Protein AF-N8XE68-F1 (afdb_monomer_lite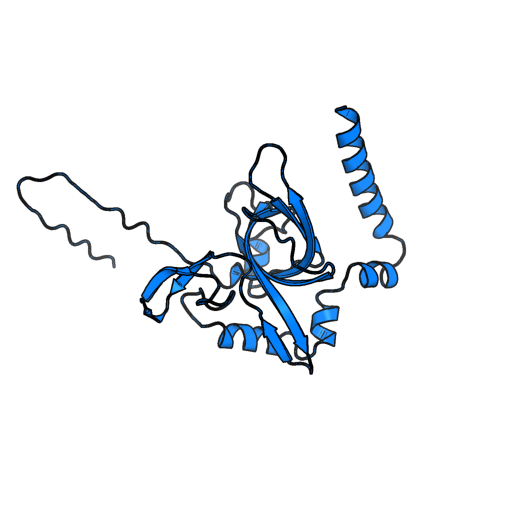)

Structure (mmCIF, N/CA/C/O backbone):
data_AF-N8XE68-F1
#
_entry.id   AF-N8XE68-F1
#
loop_
_atom_site.group_PDB
_atom_site.id
_atom_site.type_symbol
_atom_site.label_atom_id
_atom_site.label_alt_id
_atom_site.label_comp_id
_atom_site.label_asym_id
_atom_site.label_entity_id
_atom_site.label_seq_id
_atom_site.pdbx_PDB_ins_code
_atom_site.Cartn_x
_atom_site.Cartn_y
_atom_site.Cartn_z
_atom_site.occupancy
_atom_site.B_iso_or_equiv
_atom_site.auth_seq_id
_atom_site.auth_comp_id
_atom_site.auth_asym_id
_atom_site.auth_atom_id
_atom_site.pdbx_PDB_model_num
ATOM 1 N N . MET A 1 1 ? 31.951 -5.061 -8.123 1.00 31.44 1 MET A N 1
ATOM 2 C CA . MET A 1 1 ? 32.953 -4.786 -9.176 1.00 31.44 1 MET A CA 1
ATOM 3 C C . MET A 1 1 ? 32.255 -4.854 -10.521 1.00 31.44 1 MET A C 1
ATOM 5 O O . MET A 1 1 ? 31.766 -5.911 -10.894 1.00 31.44 1 MET A O 1
ATOM 9 N N . MET A 1 2 ? 32.112 -3.706 -11.174 1.00 28.95 2 MET A N 1
ATOM 10 C CA . MET A 1 2 ? 31.366 -3.525 -12.418 1.00 28.95 2 MET A CA 1
ATOM 11 C C . MET A 1 2 ? 32.314 -3.808 -13.591 1.00 28.95 2 MET A C 1
ATOM 13 O O . MET A 1 2 ? 33.365 -3.180 -13.672 1.00 28.95 2 MET A O 1
ATOM 17 N N . LYS A 1 3 ? 31.999 -4.779 -14.458 1.00 32.50 3 LYS A N 1
ATOM 18 C CA . LYS A 1 3 ? 32.769 -5.025 -15.688 1.00 32.50 3 LYS A CA 1
ATOM 19 C C . LYS A 1 3 ? 32.096 -4.286 -16.839 1.00 32.50 3 LYS A C 1
ATOM 21 O O . LYS A 1 3 ? 30.980 -4.620 -17.222 1.00 32.50 3 LYS A O 1
ATOM 26 N N . ILE A 1 4 ? 32.782 -3.268 -17.344 1.00 40.09 4 ILE A N 1
ATOM 27 C CA . ILE A 1 4 ? 32.415 -2.519 -18.545 1.00 40.09 4 ILE A CA 1
ATOM 28 C C . ILE A 1 4 ? 32.981 -3.292 -19.737 1.00 40.09 4 ILE A C 1
ATOM 30 O O . ILE A 1 4 ? 34.193 -3.477 -19.825 1.00 40.09 4 ILE A O 1
ATOM 34 N N . PHE A 1 5 ? 32.117 -3.754 -20.638 1.00 43.12 5 PHE A N 1
ATOM 35 C CA . PHE A 1 5 ? 32.530 -4.258 -21.946 1.00 43.12 5 PHE A CA 1
ATOM 36 C C . PHE A 1 5 ? 32.203 -3.195 -22.991 1.00 43.12 5 PHE A C 1
ATOM 38 O O . PHE A 1 5 ? 31.053 -3.044 -23.394 1.00 43.12 5 PHE A O 1
ATOM 45 N N . CYS A 1 6 ? 33.223 -2.448 -23.408 1.00 36.59 6 CYS A N 1
ATOM 46 C CA . CYS A 1 6 ? 33.159 -1.584 -24.580 1.00 36.59 6 CYS A CA 1
ATOM 47 C C . CYS A 1 6 ? 33.768 -2.350 -25.756 1.00 36.59 6 CYS A C 1
ATOM 49 O O . CYS A 1 6 ? 34.961 -2.650 -25.742 1.00 36.59 6 CYS A O 1
ATOM 51 N N . TYR A 1 7 ? 32.959 -2.681 -26.762 1.00 47.03 7 TYR A N 1
ATOM 52 C CA . TYR A 1 7 ? 33.475 -3.197 -28.027 1.00 47.03 7 TYR A CA 1
ATOM 53 C C . TYR A 1 7 ? 33.991 -2.026 -28.868 1.00 47.03 7 TYR A C 1
ATOM 55 O O . TYR A 1 7 ? 33.243 -1.108 -29.196 1.00 47.03 7 TYR A O 1
ATOM 63 N N . LEU A 1 8 ? 35.281 -2.059 -29.205 1.00 37.97 8 LEU A N 1
ATOM 64 C CA . LEU A 1 8 ? 35.911 -1.125 -30.135 1.00 37.97 8 LEU A CA 1
ATOM 65 C C . LEU A 1 8 ? 35.646 -1.598 -31.569 1.00 37.97 8 LEU A C 1
ATOM 67 O O . LEU A 1 8 ? 36.400 -2.393 -32.122 1.00 37.97 8 LEU A O 1
ATOM 71 N N . GLY A 1 9 ? 34.546 -1.125 -32.152 1.00 37.09 9 GLY A N 1
ATOM 72 C CA . GLY A 1 9 ? 34.314 -1.171 -33.592 1.00 37.09 9 GLY A CA 1
ATOM 73 C C . GLY A 1 9 ? 34.813 0.122 -34.228 1.00 37.09 9 GLY A C 1
ATOM 74 O O . GLY A 1 9 ? 34.336 1.205 -33.893 1.00 37.09 9 GLY A O 1
ATOM 75 N N . TRP A 1 10 ? 35.793 0.016 -35.123 1.00 41.69 10 TRP A N 1
ATOM 76 C CA . TRP A 1 10 ? 36.259 1.122 -35.958 1.00 41.69 10 TRP A CA 1
ATOM 77 C C . TRP A 1 10 ? 35.075 1.609 -36.811 1.00 41.69 10 TRP A C 1
ATOM 79 O O . TRP A 1 10 ? 34.482 0.822 -37.543 1.00 41.69 10 TRP A O 1
ATOM 89 N N . SER A 1 11 ? 34.741 2.897 -36.720 1.00 46.97 11 SER A N 1
ATOM 90 C CA . SER A 1 11 ? 33.780 3.580 -37.602 1.00 46.97 11 SER A CA 1
ATOM 91 C C . SER A 1 11 ? 32.298 3.246 -37.385 1.00 46.97 11 SER A C 1
ATOM 93 O O . SER A 1 11 ? 31.654 2.659 -38.246 1.00 46.97 11 SER A O 1
ATOM 95 N N . THR A 1 12 ? 31.706 3.682 -36.271 1.00 43.78 12 THR A N 1
ATOM 96 C CA . THR A 1 12 ? 30.300 4.138 -36.217 1.00 43.78 12 THR A CA 1
ATOM 97 C C . THR A 1 12 ? 30.005 4.788 -34.867 1.00 43.78 12 THR A C 1
ATOM 99 O O . THR A 1 12 ? 30.625 4.474 -33.857 1.00 43.78 12 THR A O 1
ATOM 102 N N . LEU A 1 13 ? 29.098 5.762 -34.893 1.00 41.75 13 LEU A N 1
ATOM 103 C CA . LEU A 1 13 ? 28.647 6.610 -33.790 1.00 41.75 13 LEU A CA 1
ATOM 104 C C . LEU A 1 13 ? 28.562 5.879 -32.439 1.00 41.75 13 LEU A C 1
ATOM 106 O O . LEU A 1 13 ? 27.941 4.823 -32.333 1.00 41.75 13 LEU A O 1
ATOM 110 N N . PHE A 1 14 ? 29.136 6.502 -31.406 1.00 37.50 14 PHE A N 1
ATOM 111 C CA . PHE A 1 14 ? 28.998 6.135 -29.996 1.00 37.50 14 PHE A CA 1
ATOM 112 C C . PHE A 1 14 ? 27.515 6.147 -29.576 1.00 37.50 14 PHE A C 1
ATOM 114 O O . PHE A 1 14 ? 27.025 7.105 -28.985 1.00 37.50 14 PHE A O 1
ATOM 121 N N . PHE A 1 15 ? 26.782 5.068 -29.841 1.00 36.44 15 PHE A N 1
ATOM 122 C CA . PHE A 1 15 ? 25.542 4.772 -29.132 1.00 36.44 15 PHE A CA 1
ATOM 123 C C . PHE A 1 15 ? 25.906 4.041 -27.842 1.00 36.44 15 PHE A C 1
ATOM 125 O O . PHE A 1 15 ? 25.787 2.824 -27.721 1.00 36.44 15 PHE A O 1
ATOM 132 N N . CYS A 1 16 ? 26.356 4.804 -26.847 1.00 37.97 16 CYS A N 1
ATOM 133 C CA . CYS A 1 16 ? 26.245 4.354 -25.469 1.00 37.97 16 CYS A CA 1
ATOM 134 C C . CYS A 1 16 ? 24.751 4.427 -25.135 1.00 37.97 16 CYS A C 1
ATOM 136 O O . CYS A 1 16 ? 24.254 5.467 -24.708 1.00 37.97 16 CYS A O 1
ATOM 138 N N . GLN A 1 17 ? 23.997 3.367 -25.442 1.00 41.38 17 GLN A N 1
ATOM 139 C CA . GLN A 1 17 ? 22.641 3.246 -24.929 1.00 41.38 17 GLN A CA 1
ATOM 140 C C . GLN A 1 17 ? 22.771 3.143 -23.414 1.00 41.38 17 GLN A C 1
ATOM 142 O O . GLN A 1 17 ? 23.101 2.090 -22.870 1.00 41.38 17 GLN A O 1
ATOM 147 N N . SER A 1 18 ? 22.548 4.259 -22.729 1.00 41.59 18 SER A N 1
ATOM 148 C CA . SER A 1 18 ? 22.221 4.269 -21.317 1.00 41.59 18 SER A CA 1
ATOM 149 C C . SER A 1 18 ? 20.963 3.424 -21.177 1.00 41.59 18 SER A C 1
ATOM 151 O O . SER A 1 18 ? 19.844 3.888 -21.389 1.00 41.59 18 SER A O 1
ATOM 153 N N . VAL A 1 19 ? 21.148 2.139 -20.871 1.00 46.41 19 VAL A N 1
ATOM 154 C CA . VAL A 1 19 ? 20.076 1.290 -20.377 1.00 46.41 19 VAL A CA 1
ATOM 155 C C . VAL A 1 19 ? 19.681 1.944 -19.065 1.00 46.41 19 VAL A C 1
ATOM 157 O O . VAL A 1 19 ? 20.348 1.756 -18.050 1.00 46.41 19 VAL A O 1
ATOM 160 N N . MET A 1 20 ? 18.682 2.829 -19.112 1.00 49.19 20 MET A N 1
ATOM 161 C CA . MET A 1 20 ? 18.076 3.414 -17.928 1.00 49.19 20 MET A CA 1
ATOM 162 C C . MET A 1 20 ? 17.659 2.226 -17.077 1.00 49.19 20 MET A C 1
ATOM 164 O O . MET A 1 20 ? 16.715 1.510 -17.418 1.00 49.19 20 MET A O 1
ATOM 168 N N . ALA A 1 21 ? 18.450 1.949 -16.042 1.00 57.53 21 ALA A N 1
ATOM 169 C CA . ALA A 1 21 ? 18.202 0.885 -15.099 1.00 57.53 21 ALA A CA 1
ATOM 170 C C . ALA A 1 21 ? 16.914 1.265 -14.380 1.00 57.53 21 ALA A C 1
ATOM 172 O O . ALA A 1 21 ? 16.904 2.018 -13.411 1.00 57.53 21 ALA A O 1
ATOM 173 N N . CYS A 1 22 ? 15.799 0.824 -14.944 1.00 70.06 22 CYS A N 1
ATOM 174 C CA . CYS A 1 22 ? 14.502 0.999 -14.353 1.00 70.06 22 CYS A CA 1
ATOM 175 C C . CYS A 1 22 ? 14.534 0.296 -12.995 1.00 70.06 22 CYS A C 1
ATOM 177 O O . CYS A 1 22 ? 14.683 -0.925 -12.942 1.00 70.06 22 CYS A O 1
ATOM 179 N N . MET A 1 23 ? 14.404 1.049 -11.908 1.00 82.44 23 MET A N 1
ATOM 180 C CA . MET A 1 23 ? 14.253 0.475 -10.580 1.00 82.44 23 MET A CA 1
ATOM 181 C C . MET A 1 23 ? 12.754 0.324 -10.305 1.00 82.44 23 MET A C 1
ATOM 183 O O . MET A 1 23 ? 12.029 1.316 -10.389 1.00 82.44 23 MET A O 1
ATOM 187 N N . PRO A 1 24 ? 12.260 -0.895 -10.041 1.00 85.94 24 PRO A N 1
ATOM 188 C CA . PRO A 1 24 ? 10.867 -1.082 -9.674 1.00 85.94 24 PRO A CA 1
ATOM 189 C C . PRO A 1 24 ? 10.628 -0.498 -8.277 1.00 85.94 24 PRO A C 1
ATOM 191 O O . PRO A 1 24 ? 11.576 -0.204 -7.543 1.00 85.94 24 PRO A O 1
ATOM 194 N N . HIS A 1 25 ? 9.360 -0.378 -7.890 1.00 90.88 25 HIS A N 1
ATOM 195 C CA . HIS A 1 25 ? 9.011 -0.018 -6.519 1.00 90.88 25 HIS A CA 1
ATOM 196 C C . HIS A 1 25 ? 9.647 -0.959 -5.493 1.00 90.88 25 HIS A C 1
ATOM 198 O O . HIS A 1 25 ? 10.048 -2.090 -5.793 1.00 90.88 25 HIS A O 1
ATOM 204 N N . SER A 1 26 ? 9.717 -0.481 -4.256 1.00 92.00 26 SER A N 1
ATOM 205 C CA . SER A 1 26 ? 10.190 -1.246 -3.111 1.00 92.00 26 SER A CA 1
ATOM 206 C C . SER A 1 26 ? 9.063 -1.477 -2.100 1.00 92.00 26 SER A C 1
ATOM 208 O O . SER A 1 26 ? 8.079 -0.736 -2.086 1.00 92.00 26 SER A O 1
ATOM 210 N N . PRO A 1 27 ? 9.208 -2.446 -1.182 1.00 94.75 27 PRO A N 1
ATOM 211 C CA . PRO A 1 27 ? 8.243 -2.632 -0.098 1.00 94.75 27 PRO A CA 1
ATOM 212 C C . PRO A 1 27 ? 8.045 -1.378 0.767 1.00 94.75 27 PRO A C 1
ATOM 214 O O . PRO A 1 27 ? 6.969 -1.179 1.322 1.00 94.75 27 PRO A O 1
ATOM 217 N N . ASN A 1 28 ? 9.049 -0.500 0.852 1.00 93.50 28 ASN A N 1
ATOM 218 C CA . ASN A 1 28 ? 8.967 0.747 1.615 1.00 93.50 28 ASN A CA 1
ATOM 219 C C . ASN A 1 28 ? 8.014 1.780 0.992 1.00 93.50 28 ASN A C 1
ATOM 221 O O . ASN A 1 28 ? 7.641 2.743 1.666 1.00 93.50 28 ASN A O 1
ATOM 225 N N . ASP A 1 29 ? 7.602 1.570 -0.257 1.00 94.19 29 ASP A N 1
ATOM 226 C CA . ASP A 1 29 ? 6.626 2.407 -0.957 1.00 94.19 29 ASP A CA 1
ATOM 227 C C . ASP A 1 29 ? 5.184 1.971 -0.649 1.00 94.19 29 ASP A C 1
ATOM 229 O O . ASP A 1 29 ? 4.238 2.661 -1.027 1.00 94.19 29 ASP A O 1
ATOM 233 N N . VAL A 1 30 ? 4.997 0.833 0.035 1.00 96.88 30 VAL A N 1
ATOM 234 C CA . VAL A 1 30 ? 3.672 0.276 0.318 1.00 96.88 30 VAL A CA 1
ATOM 235 C C . VAL A 1 30 ? 2.989 1.042 1.437 1.00 96.88 30 VAL A C 1
ATOM 237 O O . VAL A 1 30 ? 3.465 1.056 2.579 1.00 96.88 30 VAL A O 1
ATOM 240 N N . PHE A 1 31 ? 1.822 1.596 1.127 1.00 96.81 31 PHE A N 1
ATOM 241 C CA . PHE A 1 31 ? 0.932 2.218 2.096 1.00 96.81 31 PHE A CA 1
ATOM 242 C C . PHE A 1 31 ? -0.428 1.520 2.143 1.00 96.81 31 PHE A C 1
ATOM 244 O O . PHE A 1 31 ? -0.863 0.922 1.159 1.00 96.81 31 PHE A O 1
ATOM 251 N N . ILE A 1 32 ? -1.104 1.626 3.285 1.00 97.69 32 ILE A N 1
ATOM 252 C CA . ILE A 1 32 ? -2.533 1.339 3.432 1.00 97.69 32 ILE A CA 1
ATOM 253 C C . ILE A 1 32 ? -3.225 2.612 3.894 1.00 97.69 32 ILE A C 1
ATOM 255 O O . ILE A 1 32 ? -2.683 3.352 4.716 1.00 97.69 32 ILE A O 1
ATOM 259 N N . ALA A 1 33 ? -4.406 2.871 3.348 1.00 96.31 33 ALA A N 1
ATOM 260 C CA . ALA A 1 33 ? -5.236 4.003 3.724 1.00 96.31 33 ALA A CA 1
ATOM 261 C C . ALA A 1 33 ? -6.716 3.697 3.485 1.00 96.31 33 ALA A C 1
ATOM 263 O O . ALA A 1 33 ? -7.068 2.710 2.838 1.00 96.31 33 ALA A O 1
ATOM 264 N N . ARG A 1 34 ? -7.585 4.582 3.963 1.00 95.31 34 ARG A N 1
A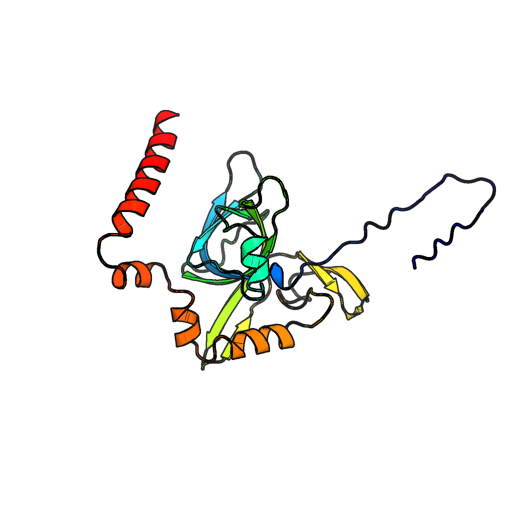TOM 265 C CA . ARG A 1 34 ? -8.992 4.634 3.569 1.00 95.31 34 ARG A CA 1
ATOM 266 C C . ARG A 1 34 ? -9.159 5.622 2.427 1.00 95.31 34 ARG A C 1
ATOM 268 O O . ARG A 1 34 ? -8.748 6.775 2.542 1.00 95.31 34 ARG A O 1
ATOM 275 N N . TYR A 1 35 ? -9.754 5.165 1.335 1.00 94.38 35 TYR A N 1
ATOM 276 C CA . TYR A 1 35 ? -10.101 6.015 0.204 1.00 94.38 35 TYR A CA 1
ATOM 277 C C . TYR A 1 35 ? -11.307 6.895 0.545 1.00 94.38 35 TYR A C 1
ATOM 279 O O . TYR A 1 35 ? -12.265 6.412 1.146 1.00 94.38 35 TYR A O 1
ATOM 287 N N . HIS A 1 36 ? -11.284 8.168 0.152 1.00 90.88 36 HIS A N 1
ATOM 288 C CA . HIS A 1 36 ? -12.438 9.060 0.273 1.00 90.88 36 HIS A CA 1
ATOM 289 C C . HIS A 1 36 ? -12.909 9.560 -1.087 1.00 90.88 36 HIS A C 1
ATOM 291 O O . HIS A 1 36 ? -14.050 9.309 -1.462 1.00 90.88 36 HIS A O 1
ATOM 297 N N . ASP A 1 37 ? -12.030 10.274 -1.789 1.00 89.69 37 ASP A N 1
ATOM 298 C CA . ASP A 1 37 ? -12.330 10.926 -3.061 1.00 89.69 37 ASP A CA 1
ATOM 299 C C . ASP A 1 37 ? -11.033 11.224 -3.838 1.00 89.69 37 ASP A C 1
ATOM 301 O O . ASP A 1 37 ? -9.916 11.084 -3.321 1.00 89.69 37 ASP A O 1
ATOM 305 N N . SER A 1 38 ? -11.171 11.651 -5.090 1.00 90.12 38 SER A N 1
ATOM 306 C CA . SER A 1 38 ? -10.096 12.156 -5.937 1.00 90.12 38 SER A CA 1
ATOM 307 C C . SER A 1 38 ? -10.491 13.471 -6.598 1.00 90.12 38 SER A C 1
ATOM 309 O O . SER A 1 38 ? -11.433 13.513 -7.386 1.00 90.12 38 SER A O 1
ATOM 311 N N . LEU A 1 39 ? -9.724 14.527 -6.338 1.00 90.12 39 LEU A N 1
ATOM 312 C CA . LEU A 1 39 ? -9.955 15.854 -6.903 1.00 90.12 39 LEU A CA 1
ATOM 313 C C . LEU A 1 39 ? -9.005 16.116 -8.069 1.00 90.12 39 LEU A C 1
ATOM 315 O O . LEU A 1 39 ? -7.793 15.974 -7.914 1.00 90.12 39 LEU A O 1
ATOM 319 N N . ALA A 1 40 ? -9.537 16.538 -9.216 1.00 89.94 40 ALA A N 1
ATOM 320 C CA . ALA A 1 40 ? -8.718 16.982 -10.341 1.00 89.94 40 ALA A CA 1
ATOM 321 C C . ALA A 1 40 ? -7.996 18.295 -10.001 1.00 89.94 40 ALA A C 1
ATOM 323 O O . ALA A 1 40 ? -8.601 19.227 -9.465 1.00 89.94 40 ALA A O 1
ATOM 324 N N . LEU A 1 41 ? -6.710 18.386 -10.333 1.00 86.12 41 LEU A N 1
ATOM 325 C CA . LEU A 1 41 ? -5.947 19.624 -10.211 1.00 86.12 41 LEU A CA 1
ATOM 326 C C . LEU A 1 41 ? -6.216 20.524 -11.417 1.00 86.12 41 LEU A C 1
ATOM 328 O O . LEU A 1 41 ? -5.989 20.134 -12.559 1.00 86.12 41 LEU A O 1
ATOM 332 N N . GLN A 1 42 ? -6.678 21.751 -11.170 1.00 82.19 42 GLN A N 1
ATOM 333 C CA . GLN A 1 42 ? -6.909 22.704 -12.254 1.00 82.19 42 GLN A CA 1
ATOM 334 C C . GLN A 1 42 ? -5.613 22.998 -13.016 1.00 82.19 42 GLN A C 1
ATOM 336 O O . GLN A 1 42 ? -4.576 23.276 -12.417 1.00 82.19 42 GLN A O 1
ATOM 341 N N . GLY A 1 43 ? -5.685 22.929 -14.348 1.00 81.00 43 GLY A N 1
ATOM 342 C CA . GLY A 1 43 ? -4.534 23.148 -15.226 1.00 81.00 43 GLY A CA 1
ATOM 343 C C . GLY A 1 43 ? -3.530 21.989 -15.281 1.00 81.00 43 GLY A C 1
ATOM 344 O O . GLY A 1 43 ? -2.464 22.163 -15.862 1.00 81.00 43 GLY A O 1
ATOM 345 N N . SER A 1 44 ? -3.847 20.820 -14.708 1.00 85.25 44 SER A N 1
ATOM 346 C CA . SER A 1 44 ? -3.032 19.602 -14.797 1.00 85.25 44 SER A CA 1
ATOM 347 C C . SER A 1 44 ? -3.897 18.379 -15.127 1.00 85.25 44 SER A C 1
ATOM 349 O O . SER A 1 44 ? -5.110 18.380 -14.934 1.00 85.25 44 SER A O 1
ATOM 351 N N . SER A 1 45 ? -3.262 17.315 -15.622 1.00 86.12 45 SER A N 1
ATOM 352 C CA . SER A 1 45 ? -3.855 15.973 -15.713 1.00 86.12 45 SER A CA 1
ATOM 353 C C . SER A 1 45 ? -3.808 15.200 -14.388 1.00 86.12 45 SER A C 1
ATOM 355 O O . SER A 1 45 ? -4.251 14.054 -14.329 1.00 86.12 45 SER A O 1
ATOM 357 N N . ASP A 1 46 ? -3.224 15.792 -13.346 1.00 90.81 46 ASP A N 1
ATOM 358 C CA . ASP A 1 46 ? -3.032 15.154 -12.049 1.00 90.81 46 ASP A CA 1
ATOM 359 C C . ASP A 1 46 ? -4.267 15.256 -11.145 1.00 90.81 46 ASP A C 1
ATOM 361 O O . ASP A 1 46 ? -5.089 16.169 -11.239 1.00 90.81 46 ASP A O 1
ATOM 365 N N . PHE A 1 47 ? -4.342 14.334 -10.191 1.00 92.56 47 PHE A N 1
ATOM 366 C CA . PHE A 1 47 ? -5.379 14.262 -9.173 1.00 92.56 47 PHE A CA 1
ATOM 367 C C . PHE A 1 47 ? -4.759 14.241 -7.779 1.00 92.56 47 PHE A C 1
ATOM 369 O O . PHE A 1 47 ? -3.707 13.633 -7.559 1.00 92.56 47 PHE A O 1
ATOM 376 N N . ILE A 1 48 ? -5.440 14.860 -6.818 1.00 92.81 48 ILE A N 1
ATOM 377 C CA . ILE A 1 48 ? -5.161 14.699 -5.392 1.00 92.81 48 ILE A CA 1
ATOM 378 C C . ILE A 1 48 ? -6.131 13.665 -4.833 1.00 92.81 48 ILE A C 1
ATOM 380 O O . ILE A 1 48 ? -7.343 13.881 -4.825 1.00 92.81 48 ILE A O 1
ATOM 384 N N . PHE A 1 49 ? -5.588 12.566 -4.321 1.00 92.75 49 PHE A N 1
ATOM 385 C CA . PHE A 1 49 ? -6.352 11.601 -3.549 1.00 92.75 49 PHE A CA 1
ATOM 386 C C . PHE A 1 49 ? -6.550 12.092 -2.118 1.00 92.75 49 PHE A C 1
ATOM 388 O O . PHE A 1 49 ? -5.600 12.438 -1.412 1.00 92.75 49 PHE A O 1
ATOM 395 N N . GLN A 1 50 ? -7.805 12.082 -1.682 1.00 91.81 50 GLN A N 1
ATOM 396 C CA . GLN A 1 50 ? -8.175 12.291 -0.294 1.00 91.81 50 GLN A CA 1
ATOM 397 C C . GLN A 1 50 ? -8.177 10.940 0.412 1.00 91.81 50 GLN A C 1
ATOM 399 O O . GLN A 1 50 ? -9.018 10.082 0.137 1.00 91.81 50 GLN A O 1
ATOM 404 N N . LEU A 1 51 ? -7.206 10.755 1.303 1.00 92.06 51 LEU A N 1
ATOM 405 C CA . LEU A 1 51 ? -6.997 9.521 2.050 1.00 92.06 51 LEU A CA 1
ATOM 406 C C . LEU A 1 51 ? -7.038 9.805 3.554 1.00 92.06 51 LEU A C 1
ATOM 408 O O . LEU A 1 51 ? -6.461 10.800 3.995 1.00 92.06 51 LEU A O 1
ATOM 412 N N . SER A 1 52 ? -7.643 8.915 4.343 1.00 90.12 52 SER A N 1
ATOM 413 C CA . SER A 1 52 ? -7.486 8.905 5.807 1.00 90.12 52 SER A CA 1
ATOM 414 C C . SER A 1 52 ? -6.699 7.713 6.309 1.00 90.12 52 SER A C 1
ATOM 416 O O . SER A 1 52 ? -6.510 6.710 5.613 1.00 90.12 52 SER A O 1
ATOM 418 N N . SER A 1 53 ? -6.201 7.876 7.537 1.00 85.88 53 SER A N 1
ATOM 419 C CA . SER A 1 53 ? -5.472 6.856 8.292 1.00 85.88 53 SER A CA 1
ATOM 420 C C . SER A 1 53 ? -4.296 6.254 7.507 1.00 85.88 53 SER A C 1
ATOM 422 O O . SER A 1 53 ? -3.923 5.104 7.719 1.00 85.88 53 SER A O 1
ATOM 424 N N . GLY A 1 54 ? -3.717 7.029 6.581 1.00 89.75 54 GLY A N 1
ATOM 425 C CA . GLY A 1 54 ? -2.674 6.577 5.669 1.00 89.75 54 GLY A CA 1
ATOM 426 C C . GLY A 1 54 ? -1.373 6.255 6.397 1.00 89.75 54 GLY A C 1
ATOM 427 O O . GLY A 1 54 ? -0.810 7.113 7.076 1.00 89.75 54 GLY A O 1
ATOM 428 N N . GLN A 1 55 ? -0.879 5.028 6.241 1.00 91.88 55 GLN A N 1
ATOM 429 C CA . GLN A 1 55 ? 0.352 4.560 6.879 1.00 91.88 55 GLN A CA 1
ATOM 430 C C . GLN A 1 55 ? 1.184 3.726 5.910 1.00 91.88 55 GLN A C 1
ATOM 432 O O . GLN A 1 55 ? 0.650 2.898 5.175 1.00 91.88 55 GLN A O 1
ATOM 437 N N . PHE A 1 56 ? 2.505 3.896 5.954 1.00 94.06 56 PHE A N 1
ATOM 438 C CA . PHE A 1 56 ? 3.441 3.013 5.260 1.00 94.06 56 PHE A CA 1
ATOM 439 C C . PHE A 1 56 ? 3.707 1.764 6.101 1.00 94.06 56 PHE A C 1
ATOM 441 O O . PHE A 1 56 ? 4.017 1.862 7.286 1.00 94.06 56 PHE A O 1
ATOM 448 N N . ILE A 1 57 ? 3.569 0.579 5.505 1.00 94.38 57 ILE A N 1
ATOM 449 C CA . ILE A 1 57 ? 3.330 -0.647 6.288 1.00 94.38 57 ILE A CA 1
ATOM 450 C C . ILE A 1 57 ? 4.569 -1.506 6.486 1.00 94.38 57 ILE A C 1
ATOM 452 O O . ILE A 1 57 ? 4.682 -2.167 7.523 1.00 94.38 57 ILE A O 1
ATOM 456 N N . PHE A 1 58 ? 5.486 -1.482 5.518 1.00 93.75 58 PHE A N 1
ATOM 457 C CA . PHE A 1 58 ? 6.720 -2.271 5.546 1.00 93.75 58 PHE A CA 1
ATOM 458 C C . PHE A 1 58 ? 7.977 -1.441 5.819 1.00 93.75 58 PHE A C 1
ATOM 460 O O . PHE A 1 58 ? 9.073 -1.996 5.825 1.00 93.75 58 PHE A O 1
ATOM 467 N N . ARG A 1 59 ? 7.824 -0.136 6.079 1.00 91.75 59 ARG A N 1
ATOM 468 C CA . ARG A 1 59 ? 8.926 0.724 6.517 1.00 91.75 59 ARG A CA 1
ATOM 469 C C . ARG A 1 59 ? 9.421 0.298 7.896 1.00 91.75 59 ARG A C 1
ATOM 471 O O . ARG A 1 59 ? 8.635 -0.076 8.766 1.00 91.75 59 ARG A O 1
ATOM 478 N N . SER A 1 60 ? 10.733 0.363 8.090 1.00 87.69 60 SER A N 1
ATOM 479 C CA . SER A 1 60 ? 11.346 0.185 9.403 1.00 87.69 60 SER A CA 1
ATOM 480 C C . SER A 1 60 ? 11.178 1.441 10.266 1.00 87.69 60 SER A C 1
ATOM 482 O O . SER A 1 60 ? 10.898 2.526 9.762 1.00 87.69 60 SER A O 1
ATOM 484 N N . LYS A 1 61 ? 11.441 1.336 11.573 1.00 80.75 61 LYS A N 1
ATOM 485 C CA . LYS A 1 61 ? 11.473 2.516 12.456 1.00 80.75 61 LYS A CA 1
ATOM 486 C C . LYS A 1 61 ? 12.537 3.542 12.042 1.00 80.75 61 LYS A C 1
ATOM 488 O O . LYS A 1 61 ? 12.357 4.732 12.253 1.00 80.75 61 LYS A O 1
ATOM 493 N N . LEU A 1 62 ? 13.640 3.095 11.436 1.00 81.62 62 LEU A N 1
ATOM 494 C CA . LEU A 1 62 ? 14.680 3.996 10.925 1.00 81.62 62 LEU A CA 1
ATOM 495 C C . LEU A 1 62 ? 14.199 4.763 9.687 1.00 81.62 62 LEU A C 1
ATOM 497 O O . LEU A 1 62 ? 14.572 5.917 9.484 1.00 81.62 62 LEU A O 1
ATOM 501 N N . ASP A 1 63 ? 13.329 4.145 8.887 1.00 82.25 63 ASP A N 1
ATOM 502 C CA . ASP A 1 63 ? 12.716 4.793 7.731 1.00 82.25 63 ASP A CA 1
ATOM 503 C C . ASP A 1 63 ? 11.770 5.931 8.151 1.00 82.25 63 ASP A C 1
ATOM 505 O O . ASP A 1 63 ? 11.631 6.894 7.405 1.00 82.25 63 ASP A O 1
ATOM 509 N N . GLU A 1 64 ? 11.175 5.898 9.348 1.00 71.69 64 GLU A N 1
ATOM 510 C CA . GLU A 1 64 ? 10.345 7.007 9.858 1.00 71.69 64 GLU A CA 1
ATOM 511 C C . GLU A 1 64 ? 11.138 8.310 10.048 1.00 71.69 64 GLU A C 1
ATOM 513 O O . GLU A 1 64 ? 10.574 9.394 9.933 1.00 71.69 64 GLU A O 1
ATOM 518 N N . VAL A 1 65 ? 12.449 8.220 10.298 1.00 75.75 65 VAL A N 1
ATOM 519 C CA . VAL A 1 65 ? 13.338 9.392 10.387 1.00 75.75 65 VAL A CA 1
ATOM 520 C C . VAL A 1 65 ? 13.709 9.902 8.994 1.00 75.75 65 VAL A C 1
ATOM 522 O O . VAL A 1 65 ? 13.877 11.102 8.781 1.00 75.75 65 VAL A O 1
ATOM 525 N N . LYS A 1 66 ? 13.835 8.985 8.029 1.00 78.62 66 LYS A N 1
ATOM 526 C CA . LYS A 1 66 ? 14.212 9.299 6.648 1.00 78.62 66 LYS A CA 1
ATOM 527 C C . LYS A 1 66 ? 13.054 9.904 5.856 1.00 78.62 66 LYS A C 1
ATOM 529 O O . LYS A 1 66 ? 13.267 10.821 5.065 1.00 78.62 66 LYS A O 1
ATOM 534 N N . TYR A 1 67 ? 11.851 9.364 6.018 1.00 80.88 67 TYR A N 1
ATOM 535 C CA . TYR A 1 67 ? 10.689 9.757 5.236 1.00 80.88 67 TYR A CA 1
ATOM 536 C C . TYR A 1 67 ? 9.762 10.647 6.040 1.00 80.88 67 TYR A C 1
ATOM 538 O O . TYR A 1 67 ? 9.316 10.291 7.128 1.00 80.88 67 TYR A O 1
ATOM 546 N N . LYS A 1 68 ? 9.393 11.780 5.449 1.00 82.69 68 LYS A N 1
ATOM 547 C CA . LYS A 1 68 ? 8.435 12.677 6.076 1.00 82.69 68 LYS A CA 1
ATOM 548 C C . LYS A 1 68 ? 6.991 12.212 5.875 1.00 82.69 68 LYS A C 1
ATOM 550 O O . LYS A 1 68 ? 6.698 11.402 4.985 1.00 82.69 68 LYS A O 1
ATOM 555 N N . LYS A 1 69 ? 6.101 12.688 6.751 1.00 84.50 69 LYS A N 1
ATOM 556 C CA . LYS A 1 69 ? 4.689 12.294 6.764 1.00 84.50 69 LYS A CA 1
ATOM 557 C C . LYS A 1 69 ? 3.954 12.938 5.583 1.00 84.50 69 LYS A C 1
ATOM 559 O O . LYS A 1 69 ? 4.000 14.149 5.433 1.00 84.50 69 LYS A O 1
ATOM 564 N N . PRO A 1 70 ? 3.219 12.167 4.773 1.00 85.50 70 PRO A N 1
ATOM 565 C CA . PRO A 1 70 ? 2.554 12.700 3.591 1.00 85.50 70 PRO A CA 1
ATOM 566 C C . PRO A 1 70 ? 1.573 13.819 3.961 1.00 85.50 70 PRO A C 1
ATOM 568 O O . PRO A 1 70 ? 0.670 13.619 4.770 1.00 85.50 70 PRO A O 1
ATOM 571 N N . THR A 1 71 ? 1.734 14.984 3.332 1.00 84.19 71 THR A N 1
ATOM 572 C CA . THR A 1 71 ? 0.747 16.081 3.390 1.00 84.19 71 THR A CA 1
ATOM 573 C C . THR A 1 71 ? -0.181 16.059 2.181 1.00 84.19 71 THR A C 1
ATOM 575 O O . THR A 1 71 ? -1.292 16.580 2.240 1.00 84.19 71 THR A O 1
ATOM 578 N N . GLN A 1 72 ? 0.270 15.454 1.079 1.00 87.25 72 GLN A N 1
ATOM 579 C CA . GLN A 1 72 ? -0.474 15.339 -0.168 1.00 87.25 72 GLN A CA 1
ATOM 580 C C . GLN A 1 72 ? -0.175 14.008 -0.852 1.00 87.25 72 GLN A C 1
ATOM 582 O O . GLN A 1 72 ? 0.977 13.571 -0.912 1.00 87.25 72 GLN A O 1
ATOM 587 N N . TRP A 1 73 ? -1.223 13.428 -1.430 1.00 93.25 73 TRP A N 1
ATOM 588 C CA . TRP A 1 73 ? -1.173 12.211 -2.229 1.00 93.25 73 TRP A CA 1
ATOM 589 C C . TRP A 1 73 ? -1.586 12.541 -3.661 1.00 93.25 73 TRP A C 1
ATOM 591 O O . TRP A 1 73 ? -2.770 12.587 -3.988 1.00 93.25 73 TRP A O 1
ATOM 601 N N . LYS A 1 74 ? -0.605 12.841 -4.506 1.00 93.56 74 LYS A N 1
ATOM 602 C CA . LYS A 1 74 ? -0.804 13.144 -5.925 1.00 93.56 74 LYS A CA 1
ATOM 603 C C . LYS A 1 74 ? -0.843 11.868 -6.747 1.00 93.56 74 LYS A C 1
ATOM 605 O O . LYS A 1 74 ? -0.314 10.838 -6.345 1.00 93.56 74 LYS A O 1
ATOM 610 N N . SER A 1 75 ? -1.466 11.933 -7.909 1.00 93.56 75 SER A N 1
ATOM 611 C CA . SER A 1 75 ? -1.564 10.814 -8.838 1.00 93.56 75 SER A CA 1
ATOM 612 C C . SER A 1 75 ? -1.783 11.320 -10.254 1.00 93.56 75 SER A C 1
ATOM 614 O O . SER A 1 75 ? -2.345 12.391 -10.446 1.00 93.56 75 SER A O 1
ATOM 616 N N . ALA A 1 76 ? -1.371 10.533 -11.243 1.00 92.62 76 ALA A N 1
ATOM 617 C CA . ALA A 1 76 ? -1.606 10.825 -12.660 1.00 92.62 76 ALA A CA 1
ATOM 618 C C . ALA A 1 76 ? -2.901 10.165 -13.185 1.00 92.62 76 ALA A C 1
ATOM 620 O O . ALA A 1 76 ? -3.072 9.983 -14.388 1.00 92.62 76 ALA A O 1
ATOM 621 N N . PHE A 1 77 ? -3.774 9.701 -12.287 1.00 91.00 77 PHE A N 1
ATOM 622 C CA . PHE A 1 77 ? -4.992 8.971 -12.626 1.00 91.00 77 PHE A CA 1
ATOM 623 C C . PHE A 1 77 ? -6.093 9.257 -11.604 1.00 91.00 77 PHE A C 1
ATOM 625 O O . PHE A 1 77 ? -5.814 9.496 -10.434 1.00 91.00 77 PHE A O 1
ATOM 632 N N . SER A 1 78 ? -7.350 9.182 -12.036 1.00 87.56 78 SER A N 1
ATOM 633 C CA . SER A 1 78 ? -8.512 9.235 -11.147 1.00 87.56 78 SER A CA 1
ATOM 634 C C . SER A 1 78 ? -8.969 7.834 -10.751 1.00 87.56 78 SER A C 1
ATOM 636 O O . SER A 1 78 ? -8.633 6.842 -11.404 1.00 87.56 78 SER A O 1
ATOM 638 N N . SER A 1 79 ? -9.773 7.741 -9.692 1.00 79.25 79 SER A N 1
ATOM 639 C CA . SER A 1 79 ? -10.332 6.464 -9.250 1.00 79.25 79 SER A CA 1
ATOM 640 C C . SER A 1 79 ? -11.824 6.571 -8.965 1.00 79.25 79 SER A C 1
ATOM 642 O O . SER A 1 79 ? -12.251 6.546 -7.820 1.00 79.25 79 SER A O 1
ATOM 644 N N . GLN A 1 80 ? -12.623 6.665 -10.026 1.00 70.06 80 GLN A N 1
ATOM 645 C CA . GLN A 1 80 ? -14.073 6.890 -9.930 1.00 70.06 80 GLN A CA 1
ATOM 646 C C . GLN A 1 80 ? -14.874 5.656 -9.470 1.00 70.06 80 GLN A C 1
ATOM 648 O O . GLN A 1 80 ? -16.041 5.782 -9.126 1.00 70.06 80 GLN A O 1
ATOM 653 N N . ASN A 1 81 ? -14.259 4.468 -9.451 1.00 80.88 81 ASN A N 1
ATOM 654 C CA . ASN A 1 81 ? -14.941 3.191 -9.189 1.00 80.88 81 ASN A CA 1
ATOM 655 C C . ASN A 1 81 ? -14.608 2.579 -7.819 1.00 80.88 81 ASN A C 1
ATOM 657 O O . ASN A 1 81 ? -14.807 1.382 -7.620 1.00 80.88 81 ASN A O 1
ATOM 661 N N . ILE A 1 82 ? -14.035 3.356 -6.901 1.00 88.75 82 ILE A N 1
ATOM 662 C CA . ILE A 1 82 ? -13.705 2.880 -5.556 1.00 88.75 82 ILE A CA 1
ATOM 663 C C . ILE A 1 82 ? -14.682 3.514 -4.585 1.00 88.75 82 ILE A C 1
ATOM 665 O O . ILE A 1 82 ? -14.852 4.729 -4.565 1.00 88.75 82 ILE A O 1
ATOM 669 N N . GLU A 1 83 ? -15.338 2.676 -3.792 1.00 89.50 83 GLU A N 1
ATOM 670 C CA . GLU A 1 83 ? -16.308 3.139 -2.815 1.00 89.50 83 GLU A CA 1
ATOM 671 C C . GLU A 1 83 ? -15.610 3.942 -1.713 1.00 89.50 83 GLU A C 1
ATOM 673 O O . GLU A 1 83 ? -14.558 3.548 -1.193 1.00 89.50 83 GLU A O 1
ATOM 678 N N . LYS A 1 84 ? -16.212 5.070 -1.339 1.00 91.25 84 LYS A N 1
ATOM 679 C CA . LYS A 1 84 ? -15.771 5.884 -0.209 1.00 91.25 84 LYS A CA 1
ATOM 680 C C . LYS A 1 84 ? -15.699 5.034 1.064 1.00 91.25 84 LYS A C 1
ATOM 682 O O . LYS A 1 84 ? -16.582 4.241 1.354 1.00 91.25 84 LYS A O 1
ATOM 687 N N . GLY A 1 85 ? -14.628 5.194 1.831 1.00 91.00 85 GLY A N 1
ATOM 688 C CA . GLY A 1 85 ? -14.350 4.390 3.021 1.00 91.00 85 GLY A CA 1
ATOM 689 C C . GLY A 1 85 ? -13.723 3.024 2.727 1.00 91.00 85 GLY A C 1
ATOM 690 O O . GLY A 1 85 ? -13.342 2.326 3.671 1.00 91.00 85 GLY A O 1
ATOM 691 N N . SER A 1 86 ? -13.539 2.640 1.460 1.00 93.75 86 SER A N 1
ATOM 692 C CA . SER A 1 86 ? -12.811 1.415 1.113 1.00 93.75 86 SER A CA 1
ATOM 693 C C . SER A 1 86 ? -11.386 1.457 1.641 1.00 93.75 86 SER A C 1
ATOM 695 O O . SER A 1 86 ? -10.688 2.467 1.531 1.00 93.75 86 SER A O 1
ATOM 697 N N . L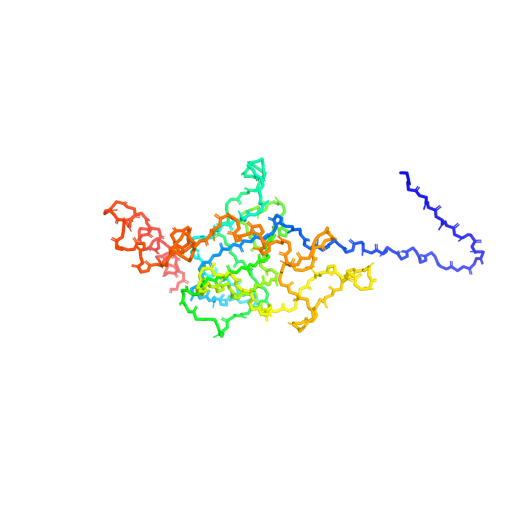EU A 1 87 ? -10.931 0.334 2.189 1.00 97.00 87 LEU A N 1
ATOM 698 C CA . LEU A 1 87 ? -9.529 0.160 2.525 1.00 97.00 87 LEU A CA 1
ATOM 699 C C . LEU A 1 87 ? -8.745 -0.125 1.240 1.00 97.00 87 LEU A C 1
ATOM 701 O O . LEU A 1 87 ? -9.112 -0.999 0.453 1.00 97.00 87 LEU A O 1
ATOM 705 N N . ILE A 1 88 ? -7.667 0.617 1.023 1.00 97.38 88 ILE A N 1
ATOM 706 C CA . ILE A 1 88 ? -6.797 0.472 -0.141 1.00 97.38 88 ILE A CA 1
ATOM 707 C C . ILE A 1 88 ? -5.371 0.171 0.298 1.00 97.38 88 ILE A C 1
ATOM 709 O O . ILE A 1 88 ? -4.919 0.637 1.342 1.00 97.38 88 ILE A O 1
ATOM 713 N N . ILE A 1 89 ? -4.659 -0.588 -0.529 1.00 98.12 89 ILE A N 1
ATOM 714 C CA . ILE A 1 89 ? -3.222 -0.819 -0.426 1.00 98.12 89 ILE A CA 1
ATOM 715 C C . ILE A 1 89 ? -2.563 -0.367 -1.725 1.00 98.12 89 ILE A C 1
ATOM 717 O O . ILE A 1 89 ? -3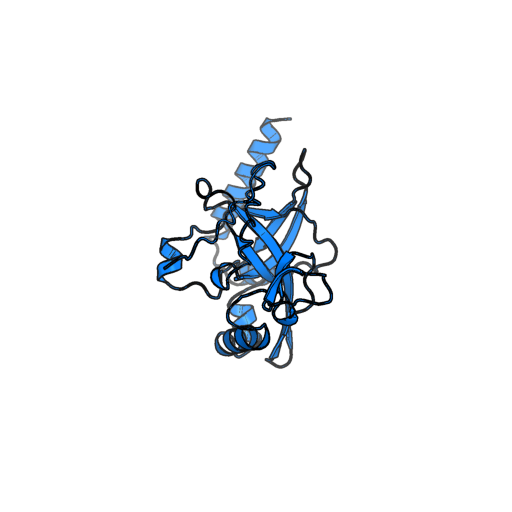.009 -0.728 -2.815 1.00 98.12 89 ILE A O 1
ATOM 721 N N . GLY A 1 90 ? -1.528 0.457 -1.626 1.00 96.75 90 GLY A N 1
ATOM 722 C CA . GLY A 1 90 ? -0.947 1.111 -2.791 1.00 96.75 90 GLY A CA 1
ATOM 723 C C . GLY A 1 90 ? 0.543 1.342 -2.692 1.00 96.75 90 GLY A C 1
ATOM 724 O O . GLY A 1 90 ? 1.172 1.041 -1.681 1.00 96.75 90 GLY A O 1
ATOM 725 N N . LEU A 1 91 ? 1.089 1.874 -3.781 1.00 96.19 91 LEU A N 1
ATOM 726 C CA . LEU A 1 91 ? 2.494 2.227 -3.924 1.00 96.19 91 LEU A CA 1
ATOM 727 C C . LEU A 1 91 ? 2.614 3.738 -4.064 1.00 96.19 91 LEU A C 1
ATOM 729 O O . LEU A 1 91 ? 1.997 4.327 -4.957 1.00 96.19 91 LEU A O 1
ATOM 733 N N . ALA A 1 92 ? 3.416 4.356 -3.203 1.00 95.25 92 ALA A N 1
ATOM 734 C CA . ALA A 1 92 ? 3.674 5.783 -3.250 1.00 95.25 92 ALA A CA 1
ATOM 735 C C . ALA A 1 92 ? 5.126 6.124 -2.926 1.00 95.25 92 ALA A C 1
ATOM 737 O O . ALA A 1 92 ? 5.732 5.558 -2.018 1.00 95.25 92 ALA A O 1
ATOM 738 N N . TYR A 1 93 ? 5.654 7.109 -3.643 1.00 92.00 93 TYR A N 1
ATOM 739 C CA . TYR A 1 93 ? 7.033 7.569 -3.519 1.00 92.00 93 TYR A CA 1
ATOM 740 C C . TYR A 1 93 ? 7.098 9.092 -3.603 1.00 92.00 93 TYR A C 1
ATOM 742 O O . TYR A 1 93 ? 6.180 9.738 -4.101 1.00 92.00 93 TYR A O 1
ATOM 750 N N . THR A 1 94 ? 8.189 9.679 -3.125 1.00 90.25 94 THR A N 1
ATOM 751 C CA . THR A 1 94 ? 8.459 11.112 -3.282 1.00 90.25 94 THR A CA 1
ATOM 752 C C . THR A 1 94 ? 9.227 11.320 -4.590 1.00 90.25 94 THR A C 1
ATOM 754 O O . THR A 1 94 ? 10.391 10.916 -4.654 1.00 90.25 94 THR A O 1
ATOM 757 N N . PRO A 1 95 ? 8.626 11.901 -5.644 1.00 82.31 95 PRO A N 1
ATOM 758 C CA . PRO A 1 95 ? 9.327 12.108 -6.912 1.00 82.31 95 PRO A CA 1
ATOM 759 C C . PRO A 1 95 ? 10.423 13.176 -6.794 1.00 82.31 95 PRO A C 1
ATOM 761 O O . PRO A 1 95 ? 11.418 13.118 -7.508 1.00 82.31 95 PRO A O 1
ATOM 764 N N . ASP A 1 96 ? 10.243 14.132 -5.880 1.00 78.19 96 ASP A N 1
ATOM 765 C CA . ASP A 1 96 ? 11.165 15.231 -5.619 1.00 78.19 96 ASP A CA 1
ATOM 766 C C . ASP A 1 96 ? 11.678 15.143 -4.175 1.00 78.19 96 ASP A C 1
ATOM 768 O O . ASP A 1 96 ? 10.927 15.342 -3.216 1.00 78.19 96 ASP A O 1
ATOM 772 N N . GLY A 1 97 ? 12.973 14.862 -4.016 1.00 73.56 97 GLY A N 1
ATOM 773 C CA . GLY A 1 97 ? 13.631 14.804 -2.709 1.00 73.56 97 GLY A CA 1
ATOM 774 C C . GLY A 1 97 ? 13.642 16.143 -1.962 1.00 73.56 97 GLY A C 1
ATOM 775 O O . GLY A 1 97 ? 13.777 16.149 -0.740 1.00 73.56 97 GLY A O 1
ATOM 776 N N . ALA A 1 98 ? 13.444 17.269 -2.660 1.00 78.19 98 ALA A N 1
ATOM 777 C CA . ALA A 1 98 ? 13.292 18.586 -2.045 1.00 78.19 98 ALA A CA 1
ATOM 778 C C . ALA A 1 98 ? 11.884 18.810 -1.463 1.00 78.19 98 ALA A C 1
ATOM 780 O O . ALA A 1 98 ? 11.703 19.670 -0.598 1.00 78.19 98 ALA A O 1
ATOM 781 N N . LYS A 1 99 ? 10.885 18.017 -1.883 1.00 81.19 99 LYS A N 1
ATOM 782 C CA . LYS A 1 99 ? 9.498 18.059 -1.385 1.00 81.19 99 LYS A CA 1
ATOM 783 C C . LYS A 1 99 ? 9.080 16.699 -0.812 1.00 81.19 99 LYS A C 1
ATOM 785 O O . LYS A 1 99 ? 8.117 16.098 -1.287 1.00 81.19 99 LYS A O 1
ATOM 790 N N . PRO A 1 100 ? 9.742 16.228 0.259 1.00 79.44 100 PRO A N 1
ATOM 791 C CA . PRO A 1 100 ? 9.547 14.879 0.803 1.00 79.44 100 PRO A CA 1
ATOM 792 C C . PRO A 1 100 ? 8.155 14.627 1.412 1.00 79.44 100 PRO A C 1
ATOM 794 O O . PRO A 1 100 ? 7.837 13.499 1.770 1.00 79.44 100 PRO A O 1
ATOM 797 N N . GLU A 1 101 ? 7.328 15.666 1.543 1.00 83.50 101 GLU A N 1
ATOM 798 C CA . GLU A 1 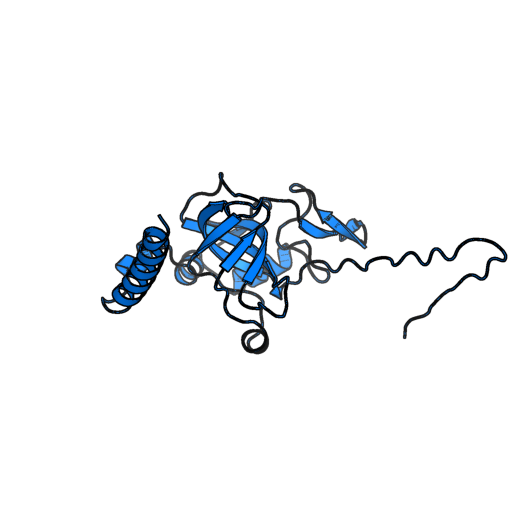101 ? 5.943 15.579 2.023 1.00 83.50 101 GLU A CA 1
ATOM 799 C C . GLU A 1 101 ? 4.935 15.313 0.885 1.00 83.50 101 GLU A C 1
ATOM 801 O O . GLU A 1 101 ? 3.771 15.004 1.154 1.00 83.50 101 GLU A O 1
ATOM 806 N N . GLN A 1 102 ? 5.347 15.504 -0.378 1.00 88.00 102 GLN A N 1
ATOM 807 C CA . GLN A 1 102 ? 4.502 15.352 -1.564 1.00 88.00 102 GLN A CA 1
ATOM 808 C C . GLN A 1 102 ? 4.742 13.981 -2.182 1.00 88.00 102 GLN A C 1
ATOM 810 O O . GLN A 1 102 ? 5.751 13.746 -2.847 1.00 88.00 102 GLN A O 1
ATOM 815 N N . TYR A 1 103 ? 3.794 13.079 -1.965 1.00 93.62 103 TYR A N 1
ATOM 816 C CA . TYR A 1 103 ? 3.881 11.720 -2.471 1.00 93.62 103 TYR A CA 1
ATOM 817 C C . TYR A 1 103 ? 3.120 11.585 -3.782 1.00 93.62 103 TYR A C 1
ATOM 819 O O . TYR A 1 103 ? 2.005 12.085 -3.916 1.00 93.62 103 TYR A O 1
ATOM 827 N N . GLN A 1 104 ? 3.718 10.872 -4.729 1.00 94.50 104 GLN A N 1
ATOM 828 C CA . GLN A 1 104 ? 3.083 10.407 -5.950 1.00 94.50 104 GLN A CA 1
ATOM 829 C C . GLN A 1 104 ? 2.643 8.956 -5.754 1.00 94.50 104 GLN A C 1
ATOM 831 O O . GLN A 1 104 ? 3.470 8.077 -5.509 1.00 94.50 104 GLN A O 1
ATOM 836 N N . ILE A 1 105 ? 1.348 8.702 -5.893 1.00 95.56 105 ILE A N 1
ATOM 837 C CA . ILE A 1 105 ? 0.762 7.368 -5.951 1.00 95.56 105 ILE A CA 1
ATOM 838 C C . ILE A 1 105 ? 0.946 6.830 -7.368 1.00 95.56 105 ILE A C 1
ATOM 840 O O . ILE A 1 105 ? 0.458 7.411 -8.340 1.00 95.56 105 ILE A O 1
ATOM 844 N N . ALA A 1 106 ? 1.639 5.699 -7.476 1.00 94.19 106 ALA A N 1
ATOM 845 C CA . ALA A 1 106 ? 1.851 5.008 -8.743 1.00 94.19 106 ALA A CA 1
ATOM 846 C C . ALA A 1 106 ? 0.637 4.154 -9.130 1.00 94.19 106 ALA A C 1
ATOM 848 O O . ALA A 1 106 ? 0.214 4.148 -10.282 1.00 94.19 106 ALA A O 1
ATOM 849 N N . SER A 1 107 ? 0.075 3.431 -8.160 1.00 94.62 107 SER A N 1
ATOM 850 C CA . SER A 1 107 ? -1.152 2.644 -8.292 1.00 94.62 107 SER A CA 1
ATOM 851 C C . SER A 1 107 ? -1.620 2.196 -6.905 1.00 94.62 107 SER A C 1
ATOM 853 O O . SER A 1 107 ? -0.888 2.322 -5.918 1.00 94.62 107 SER A O 1
ATOM 855 N N . PHE A 1 108 ? -2.824 1.644 -6.826 1.00 95.88 108 PHE A N 1
ATOM 856 C CA . PHE A 1 108 ? -3.335 0.969 -5.637 1.00 95.88 108 PHE A CA 1
ATOM 857 C C . PHE A 1 108 ? -4.380 -0.085 -6.008 1.00 95.88 108 PHE A C 1
ATOM 859 O O . PHE A 1 108 ? -4.812 -0.175 -7.155 1.00 95.88 108 PHE A O 1
ATOM 866 N N . ALA A 1 109 ? -4.776 -0.890 -5.032 1.00 95.62 109 ALA A N 1
ATOM 867 C CA . ALA A 1 109 ? -5.850 -1.866 -5.129 1.00 95.62 109 ALA A CA 1
ATOM 868 C C . ALA A 1 109 ? -6.698 -1.828 -3.851 1.00 95.62 109 ALA A C 1
ATOM 870 O O . ALA A 1 109 ? -6.206 -1.454 -2.785 1.00 95.62 109 ALA A O 1
ATOM 871 N N . THR A 1 110 ? -7.956 -2.256 -3.932 1.00 96.56 110 THR A N 1
ATOM 872 C CA . THR A 1 110 ? -8.776 -2.507 -2.740 1.00 96.56 110 THR A CA 1
ATOM 873 C C . THR A 1 110 ? -8.166 -3.647 -1.928 1.00 96.56 110 THR A C 1
ATOM 875 O O . THR A 1 110 ? -7.848 -4.703 -2.492 1.00 96.56 110 THR A O 1
ATOM 878 N N . LEU A 1 111 ? -8.021 -3.419 -0.622 1.00 97.56 111 LEU A N 1
ATOM 879 C CA . LEU A 1 111 ? -7.641 -4.401 0.386 1.00 97.56 111 LEU A CA 1
ATOM 880 C C . LEU A 1 111 ? -8.903 -4.822 1.140 1.00 97.56 111 LEU A C 1
ATOM 882 O O . LEU A 1 111 ? -9.495 -4.032 1.871 1.00 97.56 111 LEU A O 1
ATOM 886 N N . SER A 1 112 ? -9.312 -6.071 0.972 1.00 96.69 112 SER A N 1
ATOM 887 C CA . SER A 1 112 ? -10.509 -6.618 1.605 1.00 96.69 112 SER A CA 1
ATOM 888 C C . SER A 1 112 ? -10.126 -7.573 2.727 1.00 96.69 112 SER A C 1
ATOM 890 O O . SER A 1 112 ? -9.126 -8.284 2.634 1.00 96.69 112 SER A O 1
ATOM 892 N N . CYS A 1 113 ? -10.946 -7.616 3.775 1.00 97.06 113 CYS A N 1
ATOM 893 C CA . CYS A 1 113 ? -10.840 -8.615 4.827 1.00 97.06 113 CYS A CA 1
ATOM 894 C C . CYS A 1 113 ? -12.196 -9.281 5.031 1.00 97.06 113 CYS A C 1
ATOM 896 O O . CYS A 1 113 ? -13.173 -8.610 5.359 1.00 97.06 113 CYS A O 1
ATOM 898 N N . ALA A 1 114 ? -12.246 -10.594 4.837 1.00 96.69 114 ALA A N 1
ATOM 899 C CA . ALA A 1 114 ? -13.432 -11.405 5.073 1.00 96.69 114 ALA A CA 1
ATOM 900 C C . ALA A 1 114 ? -13.010 -12.683 5.793 1.00 96.69 114 ALA A C 1
ATOM 902 O O . ALA A 1 114 ? -11.988 -13.271 5.449 1.00 96.69 114 ALA A O 1
ATOM 903 N N . HIS A 1 115 ? -13.767 -13.100 6.810 1.00 97.00 115 HIS A N 1
ATOM 904 C CA . HIS A 1 115 ? -13.439 -14.283 7.619 1.00 97.00 115 HIS A CA 1
ATOM 905 C C . HIS A 1 115 ? -11.998 -14.260 8.172 1.00 97.00 115 HIS A C 1
ATOM 907 O O . HIS A 1 115 ? -11.316 -15.280 8.199 1.00 97.00 115 HIS A O 1
ATOM 913 N N . ASN A 1 116 ? -11.520 -13.078 8.587 1.00 97.50 116 ASN A N 1
ATOM 914 C CA . ASN A 1 116 ? -10.146 -12.834 9.051 1.00 97.50 116 ASN A CA 1
ATOM 915 C C . ASN A 1 116 ? -9.044 -13.142 8.027 1.00 97.50 116 ASN A C 1
ATOM 917 O O . ASN A 1 116 ? -7.884 -13.276 8.403 1.00 97.50 116 ASN A O 1
ATOM 921 N N . GLN A 1 117 ? -9.380 -13.209 6.740 1.00 97.69 117 GLN A N 1
ATOM 922 C CA . GLN A 1 117 ? -8.419 -13.397 5.662 1.00 97.69 117 GLN A CA 1
ATOM 923 C C . GLN A 1 117 ? -8.334 -12.150 4.793 1.00 97.69 117 GLN A C 1
ATOM 925 O O . GLN A 1 117 ? -9.347 -11.622 4.322 1.00 97.69 117 GLN A O 1
ATOM 930 N N . LEU A 1 118 ? -7.104 -11.690 4.576 1.00 97.75 118 LEU A N 1
ATOM 931 C CA . LEU A 1 118 ? -6.809 -10.575 3.693 1.00 97.75 118 LEU A CA 1
ATOM 932 C C . LEU A 1 118 ? -6.800 -11.024 2.235 1.00 97.75 118 LEU A C 1
ATOM 934 O O . LEU A 1 118 ? -6.230 -12.052 1.874 1.00 97.75 118 LEU A O 1
ATOM 938 N N . SER A 1 119 ? -7.375 -10.195 1.375 1.00 97.00 119 SER A N 1
ATOM 939 C CA . SER A 1 119 ? -7.300 -10.350 -0.073 1.00 97.00 119 SER A CA 1
ATOM 940 C C . SER A 1 119 ? -7.076 -8.998 -0.731 1.00 97.00 119 SER A C 1
ATOM 942 O O . SER A 1 119 ? -7.487 -7.955 -0.221 1.00 97.00 119 SER A O 1
ATOM 944 N N . VAL A 1 120 ? -6.380 -9.013 -1.865 1.00 96.50 120 VAL A N 1
ATOM 945 C CA . VAL A 1 120 ? -6.034 -7.804 -2.610 1.00 96.50 120 VAL A CA 1
ATOM 946 C C . VAL A 1 120 ? -6.593 -7.933 -4.013 1.00 96.50 120 VAL A C 1
ATOM 948 O O . VAL A 1 120 ? -6.338 -8.914 -4.713 1.00 96.50 120 VAL A O 1
ATOM 951 N N . SER A 1 121 ? -7.380 -6.939 -4.406 1.00 94.38 121 SER A N 1
ATOM 952 C CA . SER A 1 121 ? -7.926 -6.850 -5.757 1.00 94.38 121 SER A CA 1
ATOM 953 C C . SER A 1 121 ? -6.841 -6.493 -6.785 1.00 94.38 121 SER A C 1
ATOM 955 O O . SER A 1 121 ? -5.653 -6.373 -6.478 1.00 94.38 121 SER A O 1
ATOM 957 N N . ARG A 1 122 ? -7.237 -6.340 -8.050 1.00 92.69 122 ARG A N 1
ATOM 958 C CA . ARG A 1 122 ? -6.302 -5.915 -9.095 1.00 92.69 122 ARG A CA 1
ATOM 959 C C . ARG A 1 122 ? -5.946 -4.430 -8.946 1.00 92.69 122 ARG A C 1
ATOM 961 O O . ARG A 1 122 ? -6.802 -3.650 -8.531 1.00 92.69 122 ARG A O 1
ATOM 968 N N . PRO A 1 123 ? -4.731 -4.023 -9.353 1.00 93.56 123 PRO A N 1
ATOM 969 C CA . PRO A 1 123 ? -4.359 -2.616 -9.387 1.00 93.56 123 PRO A CA 1
ATOM 970 C C . PRO A 1 123 ? -5.280 -1.800 -10.301 1.00 93.56 123 PRO A C 1
ATOM 972 O O . PRO A 1 123 ? -5.605 -2.224 -11.416 1.00 93.56 123 PRO A O 1
ATOM 975 N N . VAL A 1 124 ? -5.645 -0.598 -9.858 1.00 92.44 124 VAL A N 1
ATOM 976 C CA . VAL A 1 124 ? -6.509 0.326 -10.610 1.00 92.44 124 VAL A CA 1
ATOM 977 C C . VAL A 1 124 ? -5.838 0.866 -11.876 1.00 92.44 124 VAL A C 1
ATOM 979 O O . VAL A 1 124 ? -6.517 1.152 -12.860 1.00 92.44 124 VAL A O 1
ATOM 982 N N . GLN A 1 125 ? -4.505 0.946 -11.893 1.00 90.00 125 GLN A N 1
ATOM 983 C CA . GLN A 1 125 ? -3.703 1.457 -13.007 1.00 90.00 125 GLN A CA 1
ATOM 984 C C . GLN A 1 125 ? -2.429 0.607 -13.192 1.00 90.00 125 GLN A C 1
ATOM 986 O O . GLN A 1 125 ? -1.883 0.120 -12.195 1.00 90.00 125 GLN A O 1
ATOM 991 N N . PRO A 1 126 ? -1.938 0.410 -14.435 1.00 90.75 126 PRO A N 1
ATOM 992 C CA . PRO A 1 126 ? -0.607 -0.138 -14.684 1.00 90.75 126 PRO A CA 1
ATOM 993 C C . PRO A 1 126 ? 0.473 0.672 -13.972 1.00 90.75 126 PRO A C 1
ATOM 995 O O . PRO A 1 126 ? 0.380 1.894 -13.888 1.00 90.75 126 PRO A O 1
ATOM 998 N N . PHE A 1 127 ? 1.519 -0.000 -13.514 1.00 90.94 127 PHE A N 1
ATOM 999 C CA . PHE A 1 127 ? 2.649 0.646 -12.857 1.00 90.94 127 PHE A CA 1
ATOM 1000 C C . PHE A 1 127 ? 3.948 -0.078 -13.193 1.00 90.94 127 PHE A C 1
ATOM 1002 O O . PHE A 1 127 ? 3.952 -1.185 -13.739 1.00 90.94 127 PHE A O 1
ATOM 1009 N N . LEU A 1 128 ? 5.062 0.578 -12.892 1.00 90.00 128 LEU A N 1
ATOM 1010 C CA . LEU A 1 128 ? 6.391 0.049 -13.138 1.00 90.00 128 LEU A CA 1
ATOM 1011 C C . LEU A 1 128 ? 6.723 -1.046 -12.123 1.00 90.00 128 LEU A C 1
ATOM 1013 O O . LEU A 1 128 ? 6.759 -0.801 -10.918 1.00 90.00 128 LEU A O 1
ATOM 1017 N N . ALA A 1 129 ? 6.964 -2.255 -12.612 1.00 90.94 129 ALA A N 1
ATOM 1018 C CA . ALA A 1 129 ? 7.111 -3.434 -11.777 1.00 90.94 129 ALA A CA 1
ATOM 1019 C C . ALA A 1 129 ? 8.212 -4.360 -12.291 1.00 90.94 129 ALA A C 1
ATOM 1021 O O . ALA A 1 129 ? 8.467 -4.453 -13.496 1.00 90.94 129 ALA A O 1
ATOM 1022 N N . TRP A 1 130 ? 8.829 -5.095 -11.369 1.00 90.69 130 TRP A N 1
ATOM 1023 C CA . TRP A 1 130 ? 9.680 -6.227 -11.698 1.00 90.69 130 TRP A CA 1
ATOM 1024 C C . TRP A 1 130 ? 8.825 -7.382 -12.215 1.00 90.69 130 TRP A C 1
ATOM 1026 O O . TRP A 1 130 ? 8.031 -7.959 -11.475 1.00 90.69 130 TRP A O 1
ATOM 1036 N N . ASN A 1 131 ? 8.991 -7.742 -13.486 1.00 87.56 131 ASN A N 1
ATOM 1037 C CA . ASN A 1 131 ? 8.400 -8.957 -14.021 1.00 87.56 131 ASN A CA 1
ATOM 1038 C C . ASN A 1 131 ? 9.364 -10.120 -13.764 1.00 87.56 131 ASN A C 1
ATOM 1040 O O . ASN A 1 131 ? 10.396 -10.231 -14.429 1.00 87.56 131 ASN A O 1
ATOM 1044 N N . ARG A 1 132 ? 9.018 -10.998 -12.813 1.00 85.94 132 ARG A N 1
ATOM 1045 C CA . ARG A 1 132 ? 9.851 -12.157 -12.443 1.00 85.94 132 ARG A CA 1
ATOM 1046 C C . ARG A 1 132 ? 10.074 -13.125 -13.598 1.00 85.94 132 ARG A C 1
ATOM 1048 O O . ARG A 1 132 ? 11.181 -13.626 -13.742 1.00 85.94 132 ARG A O 1
ATOM 1055 N N . GLN A 1 133 ? 9.053 -13.363 -14.422 1.00 86.00 133 GLN A N 1
ATOM 1056 C CA . GLN A 1 133 ? 9.141 -14.296 -15.550 1.00 86.00 133 GLN A CA 1
ATOM 1057 C C . GLN A 1 133 ? 10.124 -13.793 -16.611 1.00 86.00 133 GLN A C 1
ATOM 1059 O O . GLN A 1 133 ? 10.868 -14.574 -17.192 1.00 86.00 133 GLN A O 1
ATOM 1064 N N . MET A 1 134 ? 10.139 -12.480 -16.848 1.00 86.25 134 MET A N 1
ATOM 1065 C CA . MET A 1 134 ? 11.013 -11.850 -17.841 1.00 86.25 134 MET A CA 1
ATOM 1066 C C . MET A 1 134 ? 12.349 -11.365 -17.264 1.00 86.25 134 MET A C 1
ATOM 1068 O O . MET A 1 134 ? 13.161 -10.836 -18.022 1.00 86.25 134 MET A O 1
ATOM 1072 N N . ALA A 1 135 ? 12.547 -11.476 -15.945 1.00 87.00 135 ALA A N 1
ATOM 1073 C CA . ALA A 1 135 ? 13.690 -10.943 -15.204 1.00 87.00 135 ALA A CA 1
ATOM 1074 C C . ALA A 1 135 ? 14.056 -9.496 -15.595 1.00 87.00 135 ALA A C 1
ATOM 1076 O O . ALA A 1 135 ? 15.228 -9.149 -15.757 1.00 87.00 135 ALA A O 1
ATOM 1077 N N . LYS A 1 136 ? 13.042 -8.647 -15.790 1.00 86.50 136 LYS A N 1
ATOM 1078 C CA . LYS A 1 136 ? 13.230 -7.240 -16.158 1.00 86.50 136 LYS A CA 1
ATOM 1079 C C . LYS A 1 136 ? 12.080 -6.378 -15.672 1.00 86.50 136 LYS A C 1
ATOM 1081 O O . LYS A 1 136 ? 10.968 -6.858 -15.445 1.00 86.50 136 LYS A O 1
ATOM 1086 N N . CYS A 1 137 ? 12.331 -5.081 -15.573 1.00 87.81 137 CYS A N 1
ATOM 1087 C CA . CYS A 1 137 ? 11.274 -4.130 -15.285 1.00 87.81 137 CYS A CA 1
ATOM 1088 C C . CYS A 1 137 ? 10.398 -3.883 -16.507 1.00 87.81 137 CYS A C 1
ATOM 1090 O O . CYS A 1 137 ? 10.881 -3.722 -17.628 1.00 87.81 137 CYS A O 1
ATOM 1092 N N . THR A 1 138 ? 9.095 -3.838 -16.269 1.00 86.06 138 THR A N 1
ATOM 1093 C CA . THR A 1 138 ? 8.081 -3.572 -17.288 1.00 86.06 138 THR A CA 1
ATOM 1094 C C . THR A 1 138 ? 6.969 -2.736 -16.675 1.00 86.06 138 THR A C 1
ATOM 1096 O O . THR A 1 138 ? 6.744 -2.797 -15.465 1.00 86.06 138 THR A O 1
ATOM 1099 N N . ILE A 1 139 ? 6.247 -1.977 -17.495 1.00 82.94 139 ILE A N 1
ATOM 1100 C CA . ILE A 1 139 ? 4.955 -1.442 -17.066 1.00 82.94 139 ILE A CA 1
ATOM 1101 C C . ILE A 1 139 ? 3.989 -2.628 -17.053 1.00 82.94 139 ILE A C 1
ATOM 1103 O O . ILE A 1 139 ? 3.593 -3.135 -18.103 1.00 82.94 139 ILE A O 1
ATOM 1107 N N . GLY A 1 140 ? 3.683 -3.122 -15.855 1.00 66.31 140 GLY A N 1
ATOM 1108 C CA . GLY A 1 140 ? 2.824 -4.278 -15.659 1.00 66.31 140 GLY A CA 1
ATOM 1109 C C . GLY A 1 140 ? 1.400 -3.969 -16.094 1.00 66.31 140 GLY A C 1
ATOM 1110 O O . GLY A 1 140 ? 0.793 -3.020 -15.601 1.00 66.31 140 GLY A O 1
ATOM 1111 N N . GLY A 1 141 ? 0.837 -4.776 -16.994 1.00 63.09 141 GLY A N 1
ATOM 1112 C CA . GLY A 1 141 ? -0.582 -4.678 -17.320 1.00 63.09 141 GLY A CA 1
ATOM 1113 C C . GLY A 1 141 ? -1.447 -4.968 -16.087 1.00 63.09 141 GLY A C 1
ATOM 1114 O O . GLY A 1 141 ? -1.112 -5.839 -15.284 1.00 63.09 141 GLY A O 1
ATOM 1115 N N . ARG A 1 142 ? -2.609 -4.302 -15.966 1.00 60.44 142 ARG A N 1
ATOM 1116 C CA . ARG A 1 142 ? -3.551 -4.449 -14.825 1.00 60.44 142 ARG A CA 1
ATOM 1117 C C . ARG A 1 142 ? -3.939 -5.904 -14.502 1.00 60.44 142 ARG A C 1
ATOM 1119 O O . ARG A 1 142 ? -4.448 -6.185 -13.423 1.00 60.44 142 ARG A O 1
ATOM 1126 N N . LYS A 1 143 ? -3.778 -6.823 -15.463 1.00 66.56 143 LYS A N 1
ATOM 1127 C CA . LYS A 1 143 ? -4.201 -8.228 -15.367 1.00 66.56 143 LYS A CA 1
ATOM 1128 C C . LYS A 1 143 ? -3.092 -9.195 -14.947 1.00 66.56 143 LYS A C 1
ATOM 1130 O O . LYS A 1 143 ? -3.423 -10.333 -14.639 1.00 66.56 143 LYS A O 1
ATOM 1135 N N . THR A 1 144 ? -1.824 -8.783 -14.962 1.00 76.31 144 THR A N 1
ATOM 1136 C CA . THR A 1 144 ? -0.693 -9.724 -14.871 1.00 76.31 144 THR A CA 1
ATOM 1137 C C . THR A 1 144 ? 0.173 -9.547 -13.634 1.00 76.31 144 THR A C 1
ATOM 1139 O O . THR A 1 144 ? 0.813 -10.509 -13.236 1.00 76.31 144 THR A O 1
ATOM 1142 N N . ILE A 1 145 ? 0.211 -8.354 -13.030 1.00 86.75 145 ILE A N 1
ATOM 1143 C CA . ILE A 1 145 ? 1.057 -8.072 -11.862 1.00 86.75 145 ILE A CA 1
ATOM 1144 C C . ILE A 1 145 ? 0.190 -7.495 -10.740 1.00 86.75 145 ILE A C 1
ATOM 1146 O O . ILE A 1 145 ? -0.508 -6.501 -10.939 1.00 86.75 145 ILE A O 1
ATOM 1150 N N . GLY A 1 146 ? 0.216 -8.140 -9.572 1.00 91.75 146 GLY A N 1
ATOM 1151 C CA . GLY A 1 146 ? -0.452 -7.654 -8.362 1.00 91.75 146 GLY A CA 1
ATOM 1152 C C . GLY A 1 146 ? 0.276 -6.458 -7.743 1.00 91.75 146 GLY A C 1
ATOM 1153 O O . GLY A 1 146 ? 1.471 -6.269 -7.964 1.00 91.75 146 GLY A O 1
ATOM 1154 N N . ILE A 1 147 ? -0.420 -5.651 -6.936 1.00 94.44 147 ILE A N 1
ATOM 1155 C CA . ILE A 1 147 ? 0.153 -4.418 -6.356 1.00 94.44 147 ILE A CA 1
ATOM 1156 C C . ILE A 1 147 ? 1.361 -4.692 -5.440 1.00 94.44 147 ILE A C 1
ATOM 1158 O O . ILE A 1 147 ? 2.234 -3.840 -5.311 1.00 94.44 147 ILE A O 1
ATOM 1162 N N . LEU A 1 148 ? 1.441 -5.893 -4.850 1.00 95.31 148 LEU A N 1
ATOM 1163 C CA . LEU A 1 148 ? 2.563 -6.338 -4.012 1.00 95.31 148 LEU A CA 1
ATOM 1164 C C . LEU A 1 148 ? 3.507 -7.320 -4.720 1.00 95.31 148 LEU A C 1
ATOM 1166 O O . LEU A 1 148 ? 4.395 -7.881 -4.086 1.00 95.31 148 LEU A O 1
ATOM 1170 N N . ASP A 1 149 ? 3.298 -7.580 -6.009 1.00 91.75 149 ASP A N 1
ATOM 1171 C CA . ASP A 1 149 ? 4.076 -8.576 -6.750 1.00 91.75 149 ASP A CA 1
ATOM 1172 C C . ASP A 1 149 ? 5.256 -7.958 -7.514 1.00 91.75 149 ASP A C 1
ATOM 1174 O O . ASP A 1 149 ? 6.235 -8.631 -7.832 1.00 91.75 149 ASP A O 1
ATOM 1178 N N . GLY A 1 150 ? 5.198 -6.647 -7.761 1.00 87.31 150 GLY A N 1
ATOM 1179 C CA . GLY A 1 150 ? 6.153 -5.917 -8.593 1.00 87.31 150 GLY A CA 1
ATOM 1180 C C . GLY A 1 150 ? 7.530 -5.646 -7.979 1.00 87.31 150 GLY A C 1
ATOM 1181 O O . GLY A 1 150 ? 8.280 -4.854 -8.548 1.00 87.31 150 GLY A O 1
ATOM 1182 N N . PHE A 1 151 ? 7.875 -6.254 -6.842 1.00 92.50 151 PHE A N 1
ATOM 1183 C CA . PHE A 1 151 ? 9.154 -6.051 -6.151 1.00 92.50 151 PHE A CA 1
ATOM 1184 C C . PHE A 1 151 ? 10.234 -7.029 -6.625 1.00 92.50 151 PHE A C 1
ATOM 1186 O O . PHE A 1 151 ? 9.937 -8.111 -7.114 1.00 92.50 151 PHE A O 1
ATOM 1193 N N . ILE A 1 152 ? 11.515 -6.724 -6.415 1.00 90.88 152 ILE A N 1
ATOM 1194 C CA . ILE A 1 152 ? 12.594 -7.647 -6.822 1.00 90.88 152 ILE A CA 1
ATOM 1195 C C . ILE A 1 152 ? 12.609 -8.913 -5.951 1.00 90.88 152 ILE A C 1
ATOM 1197 O O . ILE A 1 152 ? 12.689 -10.021 -6.472 1.00 90.88 152 ILE A O 1
ATOM 1201 N N . GLN A 1 153 ? 12.503 -8.765 -4.629 1.00 91.44 153 GLN A N 1
ATOM 1202 C CA . GLN A 1 153 ? 12.860 -9.830 -3.683 1.00 91.44 153 GLN A CA 1
ATOM 1203 C C . GLN A 1 153 ? 11.807 -10.937 -3.551 1.00 91.44 153 GLN A C 1
ATOM 1205 O O . GLN A 1 153 ? 12.141 -12.108 -3.689 1.00 91.44 153 GLN A O 1
ATOM 1210 N N . TYR A 1 154 ? 10.549 -10.574 -3.292 1.00 94.75 154 TYR A N 1
ATOM 1211 C CA . TYR A 1 154 ? 9.478 -11.527 -2.990 1.00 94.75 154 TYR A CA 1
ATOM 1212 C C . TYR A 1 154 ? 8.188 -11.158 -3.717 1.00 94.75 154 TYR A C 1
ATOM 1214 O O . TYR A 1 154 ? 8.000 -9.993 -4.065 1.00 94.75 154 TYR A O 1
ATOM 1222 N N . ASP A 1 155 ? 7.322 -12.143 -3.936 1.00 93.56 155 ASP A N 1
ATOM 1223 C CA . ASP A 1 155 ? 6.024 -11.966 -4.589 1.00 93.56 155 ASP A CA 1
ATOM 1224 C C . ASP A 1 155 ? 4.930 -11.456 -3.631 1.00 93.56 155 ASP A C 1
ATOM 1226 O O . ASP A 1 155 ? 5.138 -11.273 -2.426 1.00 93.56 155 ASP A O 1
ATOM 1230 N N . GLN A 1 156 ? 3.729 -11.250 -4.175 1.00 94.81 156 GLN A N 1
ATOM 1231 C CA . GLN A 1 156 ? 2.574 -10.793 -3.401 1.00 94.81 156 GLN A CA 1
ATOM 1232 C C . GLN A 1 156 ? 2.198 -11.736 -2.249 1.00 94.81 156 GLN A C 1
ATOM 1234 O O . GLN A 1 156 ? 1.744 -11.248 -1.213 1.00 94.81 156 GLN A O 1
ATOM 1239 N N . SER A 1 157 ? 2.376 -13.054 -2.395 1.00 95.62 157 SER A N 1
ATOM 1240 C CA . SER A 1 157 ? 1.986 -14.022 -1.361 1.00 95.62 157 SER A CA 1
ATOM 1241 C C . SER A 1 157 ? 2.777 -13.799 -0.072 1.00 95.62 157 SER A C 1
ATOM 1243 O O . SER A 1 157 ? 2.203 -13.764 1.017 1.00 95.62 157 SER A O 1
ATOM 1245 N N . HIS A 1 158 ? 4.073 -13.509 -0.202 1.00 97.44 158 HIS A N 1
ATOM 1246 C CA . HIS A 1 158 ? 4.953 -13.203 0.922 1.00 97.44 158 HIS A CA 1
ATOM 1247 C C . HIS A 1 158 ? 4.535 -11.934 1.667 1.00 97.44 158 HIS A C 1
ATOM 1249 O O . HIS A 1 158 ? 4.436 -11.925 2.896 1.00 97.44 158 HIS A O 1
ATOM 1255 N N . TYR A 1 159 ? 4.273 -10.843 0.942 1.00 97.50 159 TYR A N 1
ATOM 1256 C CA . TYR A 1 159 ? 3.893 -9.576 1.574 1.00 97.50 159 TYR A CA 1
ATOM 1257 C C . TYR A 1 159 ? 2.475 -9.608 2.142 1.00 97.50 159 TYR A C 1
ATOM 1259 O O . TYR A 1 159 ? 2.232 -9.005 3.189 1.00 97.50 159 TYR A O 1
ATOM 1267 N N . LEU A 1 160 ? 1.559 -10.346 1.513 1.00 97.06 160 LEU A N 1
ATOM 1268 C CA . LEU A 1 160 ? 0.220 -10.558 2.050 1.00 97.06 160 LEU A CA 1
ATOM 1269 C C . LEU A 1 160 ? 0.266 -11.400 3.331 1.00 97.06 160 LEU A C 1
ATOM 1271 O O . LEU A 1 160 ? -0.400 -11.049 4.301 1.00 97.06 160 LEU A O 1
ATOM 1275 N N . ALA A 1 161 ? 1.116 -12.430 3.390 1.00 97.69 161 ALA A N 1
ATOM 1276 C CA . ALA A 1 161 ? 1.345 -13.204 4.610 1.00 97.69 161 ALA A CA 1
ATOM 1277 C C . ALA A 1 161 ? 1.923 -12.337 5.741 1.00 97.69 161 ALA A C 1
ATOM 1279 O O . ALA A 1 161 ? 1.442 -12.399 6.871 1.00 97.69 161 ALA A O 1
ATOM 1280 N N . LYS A 1 162 ? 2.896 -11.463 5.446 1.00 97.56 162 LYS A N 1
ATOM 1281 C CA . LYS A 1 162 ? 3.406 -10.485 6.427 1.00 97.56 162 LYS A CA 1
ATOM 1282 C C . LYS A 1 162 ? 2.316 -9.540 6.926 1.00 97.56 162 LYS A C 1
ATOM 1284 O O . LYS A 1 162 ? 2.266 -9.231 8.115 1.00 97.56 162 LYS A O 1
ATOM 1289 N N . LEU A 1 163 ? 1.449 -9.073 6.030 1.00 97.25 163 LEU A N 1
ATOM 1290 C CA . LEU A 1 163 ? 0.343 -8.198 6.398 1.00 97.25 163 LEU A CA 1
ATOM 1291 C C . LEU A 1 163 ? -0.682 -8.926 7.279 1.00 97.25 163 LEU A C 1
ATOM 1293 O O . LEU A 1 163 ? -1.109 -8.374 8.288 1.00 97.25 163 LEU A O 1
ATOM 1297 N N . GLN A 1 164 ? -1.003 -10.176 6.945 1.00 97.94 164 GLN A N 1
ATOM 1298 C CA . GLN A 1 164 ? -1.889 -11.043 7.722 1.00 97.94 164 GLN A CA 1
ATOM 1299 C C . GLN A 1 164 ? -1.322 -11.334 9.118 1.00 97.94 164 GLN A C 1
ATOM 1301 O O . GLN A 1 164 ? -2.067 -11.357 10.090 1.00 97.94 164 GLN A O 1
ATOM 1306 N N . GLN A 1 165 ? -0.004 -11.513 9.247 1.00 97.69 165 GLN A N 1
ATOM 1307 C CA . GLN A 1 165 ? 0.654 -11.661 10.550 1.00 97.69 165 GLN A CA 1
ATOM 1308 C C . GLN A 1 165 ? 0.592 -10.377 11.386 1.00 97.69 165 GLN A C 1
ATOM 1310 O O . GLN A 1 165 ? 0.479 -10.450 12.606 1.00 97.69 165 GLN A O 1
ATOM 1315 N N . LYS A 1 166 ? 0.670 -9.205 10.742 1.00 96.69 166 LYS A N 1
ATOM 1316 C CA . LYS A 1 166 ? 0.575 -7.901 11.416 1.00 96.69 166 LYS A C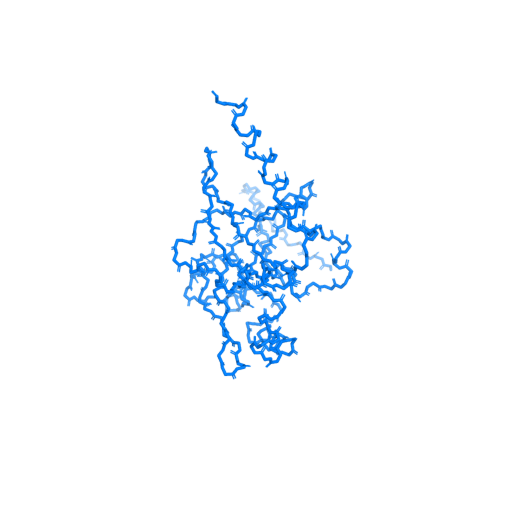A 1
ATOM 1317 C C . LYS A 1 166 ? -0.856 -7.580 11.857 1.00 96.69 166 LYS A C 1
ATOM 1319 O O . LYS A 1 166 ? -1.037 -6.998 12.922 1.00 96.69 166 LYS A O 1
ATOM 1324 N N . TYR A 1 167 ? -1.847 -7.968 11.055 1.00 97.38 167 TYR A N 1
ATOM 1325 C CA . TYR A 1 167 ? -3.272 -7.798 11.342 1.00 97.38 167 TYR A CA 1
ATOM 1326 C C . TYR A 1 167 ? -4.022 -9.141 11.228 1.00 97.38 167 TYR A C 1
ATOM 1328 O O . TYR A 1 167 ? -4.703 -9.379 10.230 1.00 97.38 167 TYR A O 1
ATOM 1336 N N . PRO A 1 168 ? -3.908 -10.026 12.239 1.00 97.56 168 PRO A N 1
ATOM 1337 C CA . PRO A 1 168 ? -4.545 -11.344 12.247 1.00 97.56 168 PRO A CA 1
ATOM 1338 C C . PRO A 1 168 ? -6.058 -11.366 12.021 1.00 97.56 168 PRO A C 1
ATOM 1340 O O . PRO A 1 168 ? -6.575 -12.372 11.542 1.00 97.56 168 PRO A O 1
ATOM 1343 N N . THR A 1 169 ? -6.778 -10.301 12.385 1.00 98.06 169 THR A N 1
ATOM 1344 C CA . THR A 1 169 ? -8.242 -10.235 12.267 1.00 98.06 169 THR A CA 1
ATOM 1345 C C . THR A 1 169 ? -8.702 -8.995 11.512 1.00 98.06 169 THR A C 1
ATOM 1347 O O . THR A 1 169 ? -8.029 -7.959 11.505 1.00 98.06 169 THR A O 1
ATOM 1350 N N . CYS A 1 170 ? -9.895 -9.072 10.914 1.00 97.31 170 CYS A N 1
ATOM 1351 C CA . CYS A 1 170 ? -10.498 -7.918 10.244 1.00 97.31 170 CYS A CA 1
ATOM 1352 C C . CYS A 1 170 ? -10.762 -6.769 11.219 1.00 97.31 170 CYS A C 1
ATOM 1354 O O . CYS A 1 170 ? -10.625 -5.607 10.852 1.00 97.31 170 CYS A O 1
ATOM 1356 N N . GLU A 1 171 ? -11.091 -7.082 12.471 1.00 96.81 171 GLU A N 1
ATOM 1357 C CA . GLU A 1 171 ? -11.252 -6.089 13.529 1.00 96.81 171 GLU A CA 1
ATOM 1358 C C . GLU A 1 171 ? -9.944 -5.334 13.799 1.00 96.81 171 GLU A C 1
ATOM 1360 O O . GLU A 1 171 ? -9.938 -4.106 13.807 1.00 96.81 171 GLU A O 1
ATOM 1365 N N . GLN A 1 172 ? -8.817 -6.043 13.943 1.00 96.94 172 GLN A N 1
ATOM 1366 C CA . GLN A 1 172 ? -7.513 -5.409 14.160 1.00 96.94 172 GLN A CA 1
ATOM 1367 C C . GLN A 1 172 ? -7.091 -4.544 12.971 1.00 96.94 172 GLN A C 1
ATOM 1369 O O . GLN A 1 172 ? -6.570 -3.445 13.169 1.00 96.94 172 GLN A O 1
ATOM 1374 N N . LEU A 1 173 ? -7.355 -5.004 11.743 1.00 96.81 173 LEU A N 1
ATOM 1375 C CA . LEU A 1 173 ? -7.116 -4.214 10.538 1.00 96.81 173 LEU A CA 1
ATOM 1376 C C . LEU A 1 173 ? -7.972 -2.939 10.529 1.00 96.81 173 LEU A C 1
ATOM 1378 O O . LEU A 1 173 ? -7.444 -1.842 10.372 1.00 96.81 173 LEU A O 1
ATOM 1382 N N . ASN A 1 174 ? -9.284 -3.064 10.732 1.00 94.50 174 ASN A N 1
ATOM 1383 C CA . ASN A 1 174 ? -10.201 -1.924 10.723 1.00 94.50 174 ASN A CA 1
ATOM 1384 C C . ASN A 1 174 ? -9.910 -0.939 11.863 1.00 94.50 174 ASN A C 1
ATOM 1386 O O . ASN A 1 174 ? -10.040 0.262 11.666 1.00 94.50 174 ASN A O 1
ATOM 1390 N N . LYS A 1 175 ? -9.451 -1.422 13.021 1.00 94.50 175 LYS A N 1
ATOM 1391 C CA . LYS A 1 175 ? -9.010 -0.577 14.137 1.00 94.50 175 LYS A CA 1
ATOM 1392 C C . LYS A 1 175 ? -7.731 0.196 13.815 1.00 94.50 175 LYS A C 1
ATOM 1394 O O . LYS A 1 175 ? -7.585 1.336 14.243 1.00 94.50 175 LYS A O 1
ATOM 1399 N N . ALA A 1 176 ? -6.801 -0.407 13.074 1.00 94.81 176 ALA A N 1
ATOM 1400 C CA . ALA A 1 176 ? -5.585 0.273 12.629 1.00 94.81 176 ALA A CA 1
ATOM 1401 C C . ALA A 1 176 ? -5.855 1.312 11.524 1.00 94.81 176 ALA A C 1
ATOM 1403 O O . ALA A 1 176 ? -5.080 2.259 11.377 1.00 94.81 176 ALA A O 1
ATOM 1404 N N . PHE A 1 177 ? -6.946 1.136 10.772 1.00 94.75 177 PHE A N 1
ATOM 1405 C CA . PHE A 1 177 ? -7.378 1.997 9.668 1.00 94.75 177 PHE A CA 1
ATOM 1406 C C . PHE A 1 177 ? -8.871 2.343 9.799 1.00 94.75 177 PHE A C 1
ATOM 1408 O O . PHE A 1 177 ? -9.690 1.829 9.017 1.00 94.75 177 PHE A O 1
ATOM 1415 N N . PRO A 1 178 ? -9.246 3.163 10.798 1.00 89.44 178 PRO A N 1
ATOM 1416 C CA . PRO A 1 178 ? -10.641 3.509 11.046 1.00 89.44 178 PRO A CA 1
ATOM 1417 C C . PRO A 1 178 ? -11.237 4.275 9.860 1.00 89.44 178 PRO A C 1
ATOM 1419 O O . PRO A 1 178 ? -10.545 5.011 9.160 1.00 89.44 178 PRO A O 1
ATOM 1422 N N . SER A 1 179 ? -12.531 4.087 9.598 1.00 80.50 179 SER A N 1
ATOM 1423 C CA . SER A 1 179 ? -13.247 4.967 8.669 1.00 80.50 179 SER A CA 1
ATOM 1424 C C . SER A 1 179 ? -13.491 6.333 9.322 1.00 80.50 179 SER A C 1
ATOM 1426 O O . SER A 1 179 ? -13.533 6.447 10.547 1.00 80.50 179 SER A O 1
ATOM 1428 N N . PHE A 1 180 ? -13.713 7.367 8.507 1.00 68.62 180 PHE A N 1
ATOM 1429 C CA . PHE A 1 180 ? -14.055 8.709 8.999 1.00 68.62 180 PHE A CA 1
ATOM 1430 C C . PHE A 1 180 ? -15.284 8.715 9.932 1.00 68.62 180 PHE A C 1
ATOM 1432 O O . PHE A 1 180 ? -15.290 9.422 10.932 1.00 68.62 180 PHE A O 1
ATOM 1439 N N . GLU A 1 181 ? -16.293 7.882 9.656 1.00 61.25 181 GLU A N 1
ATOM 1440 C CA . GLU A 1 181 ? -17.500 7.750 10.494 1.00 61.25 181 GLU A CA 1
ATOM 1441 C C . GLU A 1 181 ? -17.206 7.160 11.886 1.00 61.25 181 GLU A C 1
ATOM 1443 O O . GLU A 1 181 ? -17.942 7.403 12.843 1.00 61.25 181 GLU A O 1
ATOM 1448 N N . MET A 1 182 ? -16.119 6.393 12.029 1.00 50.50 182 MET A N 1
ATOM 1449 C CA . MET A 1 182 ? -15.670 5.878 13.326 1.00 50.50 182 MET A CA 1
ATOM 1450 C C . MET A 1 182 ? -14.756 6.866 14.064 1.00 50.50 182 MET A C 1
ATOM 1452 O O . MET A 1 182 ? -14.764 6.882 15.295 1.00 50.50 182 MET A O 1
ATOM 1456 N N . GLU A 1 183 ? -13.994 7.705 13.353 1.00 49.25 183 GLU A N 1
ATOM 1457 C CA . GLU A 1 183 ? -13.189 8.774 13.969 1.00 49.25 183 GLU A CA 1
ATOM 1458 C C . GLU A 1 183 ? -14.082 9.835 14.641 1.00 49.25 183 GLU A C 1
ATOM 1460 O O . GLU A 1 183 ? -13.780 10.246 15.759 1.00 49.25 183 GLU A O 1
ATOM 1465 N N . GLU A 1 184 ? -15.231 10.197 14.051 1.00 43.19 184 GLU A N 1
ATOM 1466 C CA . GLU A 1 184 ? -16.190 11.132 14.676 1.00 43.19 184 GLU A CA 1
ATOM 1467 C C . GLU A 1 184 ? -16.844 10.580 15.955 1.00 43.19 184 GLU A C 1
ATOM 1469 O O . GLU A 1 184 ? -17.102 11.338 16.887 1.00 43.19 184 GLU A O 1
ATOM 1474 N N . ASN A 1 185 ? -17.072 9.266 16.040 1.00 43.59 185 ASN A N 1
ATOM 1475 C CA . ASN A 1 185 ? -17.704 8.637 17.206 1.00 43.59 185 ASN A CA 1
ATOM 1476 C C . ASN A 1 185 ? -16.721 8.269 18.334 1.00 43.59 185 ASN A C 1
ATOM 1478 O O . ASN A 1 185 ? -17.159 7.941 19.436 1.00 43.59 185 ASN A O 1
ATOM 1482 N N . SER A 1 186 ? -15.406 8.295 18.082 1.00 45.75 186 SER A N 1
ATOM 1483 C CA . SER A 1 186 ? -14.381 7.845 19.044 1.00 45.75 186 SER A CA 1
ATOM 1484 C C . SER A 1 186 ? -13.442 8.945 19.551 1.00 45.75 186 SER A C 1
ATOM 1486 O O . SER A 1 186 ? -12.643 8.678 20.451 1.00 45.75 186 SER A O 1
ATOM 1488 N N . GLN A 1 187 ? -13.535 10.176 19.034 1.00 41.41 187 GLN A N 1
ATOM 1489 C CA . GLN A 1 187 ? -12.680 11.288 19.454 1.00 41.41 187 GLN A CA 1
ATOM 1490 C C . GLN A 1 187 ? -13.451 12.400 20.166 1.00 41.41 187 GLN A C 1
ATOM 1492 O O . GLN A 1 187 ? -14.086 13.267 19.570 1.00 41.41 187 GLN A O 1
ATOM 1497 N N . ASP A 1 188 ? -13.290 12.353 21.484 1.00 42.59 188 ASP A N 1
ATOM 1498 C CA . ASP A 1 188 ? -13.292 13.453 22.442 1.00 42.59 188 ASP A CA 1
ATOM 1499 C C . ASP A 1 188 ? -13.004 14.843 21.820 1.00 42.59 188 ASP A C 1
ATOM 1501 O O . ASP A 1 188 ? -12.113 15.033 20.984 1.00 42.59 188 ASP A O 1
ATOM 1505 N N . SER A 1 189 ? -13.773 15.834 22.267 1.00 40.16 189 SER A N 1
ATOM 1506 C CA . SER A 1 189 ? -14.171 17.086 21.600 1.00 40.16 189 SER A CA 1
ATOM 1507 C C . SER A 1 189 ? -13.069 18.090 21.207 1.00 40.16 189 SER A C 1
ATOM 1509 O O . SER A 1 189 ? -13.375 19.180 20.721 1.00 40.16 189 SER A O 1
ATOM 1511 N N . ASN A 1 190 ? -11.788 17.766 21.386 1.00 41.62 190 ASN A N 1
ATOM 1512 C CA . ASN A 1 190 ? -10.688 18.732 21.281 1.00 41.62 190 ASN A CA 1
ATOM 1513 C C . ASN A 1 190 ? -9.881 18.669 19.972 1.00 41.62 190 ASN A C 1
ATOM 1515 O O . ASN A 1 190 ? -9.262 19.664 19.603 1.00 41.62 190 ASN A O 1
ATOM 1519 N N . LEU A 1 191 ? -9.898 17.554 19.232 1.00 44.31 191 LEU A N 1
ATOM 1520 C CA . LEU A 1 191 ? -9.132 17.411 17.976 1.00 44.31 191 LEU A CA 1
ATOM 1521 C C . LEU A 1 191 ? -9.939 17.875 16.745 1.00 44.31 191 LEU A C 1
ATOM 1523 O O . LEU A 1 191 ? -9.388 18.426 15.788 1.00 44.31 191 LEU A O 1
ATOM 1527 N N . LEU A 1 192 ? -11.268 17.760 16.829 1.00 44.22 192 LEU A N 1
ATOM 1528 C CA . LEU A 1 192 ? -12.217 18.176 15.793 1.00 44.22 192 LEU A CA 1
ATOM 1529 C C . LEU A 1 192 ? -12.206 19.699 15.550 1.00 44.22 192 LEU A C 1
ATOM 1531 O O . LEU A 1 192 ? -12.459 20.156 14.434 1.00 44.22 192 LEU A O 1
ATOM 1535 N N . SER A 1 193 ? -11.886 20.493 16.578 1.00 48.81 193 SER A N 1
ATOM 1536 C CA . SER A 1 193 ? -11.827 21.958 16.487 1.00 48.81 193 SER A CA 1
ATOM 1537 C C . SER A 1 193 ? -10.643 22.426 15.636 1.00 48.81 193 SER A C 1
ATOM 1539 O O . SER A 1 193 ? -10.805 23.303 14.790 1.00 48.81 193 SER A O 1
ATOM 1541 N N . SER A 1 194 ? -9.479 21.787 15.782 1.00 49.97 194 SER A N 1
ATOM 1542 C CA . SER A 1 194 ? -8.253 22.139 15.057 1.00 49.97 194 SER A CA 1
ATOM 1543 C C . SER A 1 194 ? -8.354 21.823 13.559 1.00 49.97 194 SER A C 1
ATOM 1545 O O . SER A 1 194 ? -7.973 22.638 12.718 1.00 49.97 194 SER A O 1
ATOM 1547 N N . TRP A 1 195 ? -8.961 20.686 13.202 1.00 53.62 195 TRP A N 1
ATOM 1548 C CA . TRP A 1 195 ? -9.164 20.305 11.800 1.00 53.62 195 TRP A CA 1
ATOM 1549 C C . TRP A 1 195 ? -10.248 21.148 11.115 1.00 53.62 195 TRP A C 1
ATOM 1551 O O . TRP A 1 195 ? -10.039 21.612 9.994 1.00 53.62 195 TRP A O 1
ATOM 1561 N N . LYS A 1 196 ? -11.362 21.450 11.805 1.00 50.69 196 LYS A N 1
ATOM 1562 C CA . LYS A 1 196 ? -12.378 22.395 11.301 1.00 50.69 196 LYS A CA 1
ATOM 1563 C C . LYS A 1 196 ? -11.808 23.804 11.115 1.00 50.69 196 LYS A C 1
ATOM 1565 O O . LYS A 1 196 ? -12.111 24.443 10.112 1.00 50.69 196 LYS A O 1
ATOM 1570 N N . LEU A 1 197 ? -10.946 24.268 12.024 1.00 50.78 197 LEU A N 1
ATOM 1571 C CA . LEU A 1 197 ? -10.244 25.551 11.899 1.00 50.78 197 LEU A CA 1
ATOM 1572 C C . LEU A 1 197 ? -9.277 25.565 10.711 1.00 50.78 197 LEU A C 1
ATOM 1574 O O . LEU A 1 197 ? -9.217 26.556 9.984 1.00 50.78 197 LEU A O 1
ATOM 1578 N N . TRP A 1 198 ? -8.555 24.469 10.475 1.00 59.06 198 TRP A N 1
ATOM 1579 C CA . TRP A 1 198 ? -7.652 24.349 9.331 1.00 59.06 198 TRP A CA 1
ATOM 1580 C C . TRP A 1 198 ? -8.412 24.341 7.994 1.00 59.06 198 TRP A C 1
ATOM 1582 O O . TRP A 1 198 ? -8.053 25.096 7.089 1.00 59.06 198 TRP A O 1
ATOM 1592 N N . TRP A 1 199 ? -9.521 23.599 7.891 1.00 57.72 199 TRP A N 1
ATOM 1593 C CA . TRP A 1 199 ? -10.386 23.603 6.702 1.00 57.72 199 TRP A CA 1
ATOM 1594 C C . TRP A 1 199 ? -11.096 24.934 6.469 1.00 57.72 199 TRP A C 1
ATOM 1596 O O . TRP A 1 199 ? -11.148 25.402 5.334 1.00 57.72 199 TRP A O 1
ATOM 1606 N N . ALA A 1 200 ? -11.600 25.583 7.522 1.00 58.91 200 ALA A N 1
ATOM 1607 C CA . ALA A 1 200 ? -12.209 26.906 7.408 1.00 58.91 200 ALA A CA 1
ATOM 1608 C C . ALA A 1 200 ? -11.200 27.940 6.883 1.00 58.91 200 ALA A C 1
ATOM 1610 O O . ALA A 1 200 ? -11.543 28.753 6.024 1.00 58.91 200 ALA A O 1
ATOM 1611 N N . LYS A 1 201 ? -9.939 27.857 7.330 1.00 56.22 201 LYS A N 1
ATOM 1612 C CA . LYS A 1 201 ? -8.846 28.722 6.866 1.00 56.22 201 LYS A CA 1
ATOM 1613 C C . LYS A 1 201 ? -8.473 28.454 5.403 1.00 56.22 201 LYS A C 1
ATOM 1615 O O . LYS A 1 201 ? -8.210 29.395 4.656 1.00 56.22 201 LYS A O 1
ATOM 1620 N N . LEU A 1 202 ? -8.519 27.191 4.977 1.00 63.22 202 LEU A N 1
ATOM 1621 C CA . LEU A 1 202 ? -8.278 26.788 3.591 1.00 63.22 202 LEU A CA 1
ATOM 1622 C C . LEU A 1 202 ? -9.395 27.286 2.654 1.00 63.22 202 LEU A C 1
ATOM 1624 O O . LEU A 1 202 ? -9.119 27.847 1.598 1.00 63.22 202 LEU A O 1
ATOM 1628 N N . ILE A 1 203 ? -10.659 27.173 3.077 1.00 65.69 203 ILE A N 1
ATOM 1629 C CA . ILE A 1 203 ? -11.821 27.655 2.314 1.00 65.69 203 ILE A CA 1
ATOM 1630 C C . ILE A 1 203 ? -11.847 29.191 2.253 1.00 65.69 203 ILE A C 1
ATOM 1632 O O . ILE A 1 203 ? -12.172 29.752 1.205 1.00 65.69 203 ILE A O 1
ATOM 1636 N N . SER A 1 204 ? -11.470 29.894 3.329 1.00 54.31 204 SER A N 1
ATOM 1637 C CA . SER A 1 204 ? -11.408 31.363 3.316 1.00 54.31 204 SER A CA 1
ATOM 1638 C C . SER A 1 204 ? -10.331 31.905 2.375 1.00 54.31 204 SER A C 1
ATOM 1640 O O . SER A 1 204 ? -10.549 32.931 1.742 1.00 54.31 204 SER A O 1
ATOM 1642 N N . GLN A 1 205 ? -9.201 31.203 2.236 1.00 52.19 205 GLN A N 1
ATOM 1643 C CA . GLN A 1 205 ? -8.134 31.597 1.309 1.00 52.19 205 GLN A CA 1
ATOM 1644 C C . GLN A 1 205 ? -8.512 31.378 -0.162 1.00 52.19 205 GLN A C 1
ATOM 1646 O O . GLN A 1 205 ? -8.042 32.108 -1.028 1.00 52.19 205 GLN A O 1
ATOM 1651 N N . ILE A 1 206 ? -9.396 30.419 -0.450 1.00 59.84 206 ILE A N 1
ATOM 1652 C CA . ILE A 1 206 ? -9.928 30.196 -1.803 1.00 59.84 206 ILE A CA 1
ATOM 1653 C C . ILE A 1 206 ? -10.970 31.269 -2.163 1.00 59.84 206 ILE A C 1
ATOM 1655 O O . ILE A 1 206 ? -11.031 31.709 -3.307 1.00 59.84 206 ILE A O 1
ATOM 1659 N N . LYS A 1 207 ? -11.758 31.737 -1.185 1.00 46.25 207 LYS A N 1
ATOM 1660 C CA . LYS A 1 207 ? -12.757 32.801 -1.389 1.00 46.25 207 LYS A CA 1
ATOM 1661 C C . LYS A 1 207 ? -12.172 34.211 -1.480 1.00 46.25 207 LYS A C 1
ATOM 1663 O O . LYS A 1 207 ? -12.857 35.083 -1.980 1.00 46.25 207 LYS A O 1
ATOM 1668 N N . SER A 1 208 ? -10.942 34.454 -1.023 1.00 50.16 208 SER A N 1
ATOM 1669 C CA . SER A 1 208 ? -10.285 35.766 -1.164 1.00 50.16 208 SER A CA 1
ATOM 1670 C C . SER A 1 208 ? -9.616 35.983 -2.530 1.00 50.16 208 SER A C 1
ATOM 1672 O O . SER A 1 208 ? -8.886 36.956 -2.703 1.00 50.16 208 SER A O 1
ATOM 1674 N N . TRP A 1 209 ? -9.802 35.054 -3.471 1.00 43.75 209 TRP A N 1
ATOM 1675 C CA . TRP A 1 209 ? -9.221 35.084 -4.820 1.00 43.75 209 TRP A CA 1
ATOM 1676 C C . TRP A 1 209 ? -10.269 35.070 -5.948 1.00 43.75 209 TRP A C 1
ATOM 1678 O O . TRP A 1 209 ? -9.896 35.022 -7.117 1.00 43.75 209 TRP A O 1
ATOM 1688 N N . PHE A 1 210 ? -11.553 35.166 -5.593 1.00 39.25 210 PHE A N 1
ATOM 1689 C CA . PHE A 1 210 ? -12.691 35.455 -6.471 1.00 39.25 210 PHE A CA 1
ATOM 1690 C C . PHE A 1 210 ? -13.467 36.640 -5.896 1.00 39.25 210 PHE A C 1
ATOM 1692 O O . PHE A 1 210 ? -14.028 37.410 -6.703 1.00 39.25 210 PHE A O 1
#

pLDDT: mean 79.25, std 20.21, range [28.95, 98.12]

Foldseek 3Di:
DDDDDDDDDPDDDPPPPPPVQDAWADLQQKKKWFWAAWADDPPDLKIWTDTPLIDRDPDDPVVPVVADAAPTEMENDGDPPDDGRFMKMFGWADPDPVCRNYIYTQWIFGWDADPQAIDTDFTPAFGWFQDPVVRGIDRDDSPGAHRQARHDPDGPVVVSVVVCVVRSGPVSVCVSHPHPVVVVVPDDDDPVVVVVVVVVVVVVVVVVVD

Sequence (210 aa):
MMKIFCYLGWSTLFFCQSVMACMPHSPNDVFIARYHDSLALQGSSDFIFQLSSGQFIFRSKLDEVKYKKPTQWKSAFSSQNIEKGSLIIGLAYTPDGAKPEQYQIASFATLSCAHNQLSVSRPVQPFLAWNRQMAKCTIGGRKTIGILDGFIQYDQSHYLAKLQQKYPTCEQLNKAFPSFEMEENSQDSNLLSSWKLWWAKLISQIKSWF

Secondary structure (DSSP, 8-state):
---------SSS----------PPP-GGGEEEEEEEEEEEPTTSS-EEEEEEEEEESS--TTHHHHSPPPSEEEESS--TTS-TT-EEEEEEE-S-TT-TTEEEEEEEEEEEEETTEEEE---SS-EEEEETTTTEEEEE-TTT--TTT-SSS--HHHHHHHHHHH--SHHHHHHHS--HHHHHHHS-TTHHHHHHHHHHHHHHHHHTT-

Radius of gyration: 20.75 Å; chains: 1; bounding box: 54×50×60 Å